Protein AF-A0A7J2NLA4-F1 (afdb_monomer_lite)

Foldseek 3Di:
DDDDPPPPPPPPPAALFDQPKDKDKDFQFDWWDAKDWQPPPPHHQKDAQAAQKKKFKDWVNDQADPVRHGRIDHHGDMDGDDPVRVVTTIMIIITGQFGFKMKMKIWGQFFLQASHPVFTKMKIKMWTKGQQAPVLQVVVLPCPNVDPDPPVVSRVVVRVVLRVQLVVLVNVCPLVVQFCPPVCSVVVSQVSSQVVQVSNRMGIDPFMWMFIDHGPLLLLLLVLLLVVLVVLLVCVVVVNLCVVCVQQVHDSVLSVQSNVDPAHRNLSSLVSLVVHDLVRLLSNLVSSVVVVSPSNSSSSCRLQDADPVGGSDDPSSSVSNSSNSNSCNRDVVVVARDRPPPDDDDDDPGVVNVVVVVVVVD

Secondary structure (DSSP, 8-state):
-------------------PPEEEEEEEE--EEEEEETT-TTS-SEEEPPTTEEEEEEETTB-B-TTS-B-EE-TT-EEE--GGGTTS-EEEEEEESS-EEEEEEEEEPPTTT--STTS-EEEEEEEEEEES-HHHHHHHTTTGGGSSS-THHHHHHHHHHHHHHHHHHHHHHGGGGT-TTSTTHHHHHHHHHHHHHHHTTEEEEEEEEEEEE--TTHHHHHHHHHHHHHHHHHHHHTT-HHHHHHHHT--HHHHHHHHH--S-TTHHHHHHHHHS-HHHHHHHHHHHHHTT-HHHHHHHHHHT-EETTEESS-HHHHHHHHHHHHHHHH-GGGGS-EEE-SS----PPPHHHHHHHHHTT-

Radius of gyration: 29.79 Å; chains: 1; bounding box: 79×54×86 Å

pLDDT: mean 79.02, std 18.36, range [27.64, 96.12]

Structure (mmCIF, N/CA/C/O backbone):
data_AF-A0A7J2NLA4-F1
#
_entry.id   AF-A0A7J2NLA4-F1
#
loop_
_atom_site.group_PDB
_atom_site.id
_atom_site.type_symbol
_atom_site.label_atom_id
_atom_site.label_alt_id
_atom_site.label_comp_id
_atom_site.label_asym_id
_atom_site.label_entity_id
_atom_site.label_seq_id
_atom_site.pdbx_PDB_ins_code
_atom_site.Cartn_x
_atom_site.Cartn_y
_atom_site.Cartn_z
_atom_site.occupancy
_atom_site.B_iso_or_equiv
_atom_site.auth_seq_id
_atom_site.auth_comp_id
_atom_site.auth_asym_id
_atom_site.auth_atom_id
_atom_site.pdbx_PDB_model_num
ATOM 1 N N . MET A 1 1 ? -46.554 -36.875 16.176 1.00 34.81 1 MET A N 1
ATOM 2 C CA . MET A 1 1 ? -45.130 -37.135 15.888 1.00 34.81 1 MET A CA 1
ATOM 3 C C . MET A 1 1 ? -44.634 -35.921 15.135 1.00 34.81 1 MET A C 1
ATOM 5 O O . MET A 1 1 ? -45.176 -35.627 14.082 1.00 34.81 1 MET A O 1
ATOM 9 N N . SER A 1 2 ? -43.808 -35.117 15.799 1.00 28.56 2 SER A N 1
ATOM 10 C CA . SER A 1 2 ? -43.454 -33.753 15.407 1.00 28.56 2 SER A CA 1
ATOM 11 C C . SER A 1 2 ? -41.948 -33.719 15.209 1.00 28.56 2 SER A C 1
ATOM 13 O O . SER A 1 2 ? -41.205 -33.786 16.190 1.00 28.56 2 SER A O 1
ATOM 15 N N . ASP A 1 3 ? -41.517 -33.679 13.952 1.00 29.39 3 ASP A N 1
ATOM 16 C CA . ASP A 1 3 ? -40.113 -33.511 13.603 1.00 29.39 3 ASP A CA 1
ATOM 17 C C . ASP A 1 3 ? -39.754 -32.034 13.740 1.00 29.39 3 ASP A C 1
ATOM 19 O O . ASP A 1 3 ? -40.074 -31.187 12.905 1.00 29.39 3 ASP A O 1
ATOM 23 N N . LYS A 1 4 ? -39.105 -31.723 14.863 1.00 31.67 4 LYS A N 1
ATOM 24 C CA . LYS A 1 4 ? -38.423 -30.451 15.067 1.00 31.67 4 LYS A CA 1
ATOM 25 C C . LYS A 1 4 ? -37.187 -30.423 14.175 1.00 31.67 4 LYS A C 1
ATOM 27 O O . LYS A 1 4 ? -36.238 -31.175 14.379 1.00 31.67 4 LYS A O 1
ATOM 32 N N . ILE A 1 5 ? -37.205 -29.501 13.220 1.00 30.94 5 ILE A N 1
ATOM 33 C CA . ILE A 1 5 ? -36.034 -29.027 12.490 1.00 30.94 5 ILE A CA 1
ATOM 34 C C . ILE A 1 5 ? -35.090 -28.393 13.516 1.00 30.94 5 ILE A C 1
ATOM 36 O O . ILE A 1 5 ? -35.275 -27.255 13.948 1.00 30.94 5 ILE A O 1
ATOM 40 N N . THR A 1 6 ? -34.089 -29.155 13.944 1.00 27.67 6 THR A N 1
ATOM 41 C CA . THR A 1 6 ? -32.959 -28.637 14.709 1.00 27.67 6 THR A CA 1
ATOM 42 C C . THR A 1 6 ? -32.029 -27.947 13.720 1.00 27.67 6 THR A C 1
ATOM 44 O O . THR A 1 6 ? -31.208 -28.591 13.067 1.00 27.67 6 THR A O 1
ATOM 47 N N . VAL A 1 7 ? -32.180 -26.630 13.583 1.00 28.05 7 VAL A N 1
ATOM 48 C CA . VAL A 1 7 ? -31.180 -25.767 12.950 1.00 28.05 7 VAL A CA 1
ATOM 49 C C . VAL A 1 7 ? -29.924 -25.849 13.817 1.00 28.05 7 VAL A C 1
ATOM 51 O O . VAL A 1 7 ? -29.823 -25.191 14.850 1.00 28.05 7 VAL A O 1
ATOM 54 N N . LYS A 1 8 ? -28.981 -26.718 13.440 1.00 27.73 8 LYS A N 1
ATOM 55 C CA . LYS A 1 8 ? -27.619 -26.654 13.964 1.00 27.73 8 LYS A CA 1
ATOM 56 C C . LYS A 1 8 ? -27.005 -25.367 13.427 1.00 27.73 8 LYS A C 1
ATOM 58 O O . LYS A 1 8 ? -26.647 -25.289 12.256 1.00 27.73 8 LYS A O 1
ATOM 63 N N . ALA A 1 9 ? -26.897 -24.374 14.301 1.00 30.95 9 ALA A N 1
ATOM 64 C CA . ALA A 1 9 ? -25.936 -23.299 14.164 1.00 30.95 9 ALA A CA 1
ATOM 65 C C . ALA A 1 9 ? -24.535 -23.931 14.158 1.00 30.95 9 ALA A C 1
ATOM 67 O O . ALA A 1 9 ? -23.927 -24.152 15.200 1.00 30.95 9 ALA A O 1
ATOM 68 N N . GLN A 1 10 ? -24.048 -24.297 12.974 1.00 27.64 10 GLN A N 1
ATOM 69 C CA . GLN A 1 10 ? -22.617 -24.315 12.722 1.00 27.64 10 GLN A CA 1
ATOM 70 C C . GLN A 1 10 ? -22.193 -22.850 12.639 1.00 27.64 10 GLN A C 1
ATOM 72 O O . GLN A 1 10 ? -22.155 -22.255 11.565 1.00 27.64 10 GLN A O 1
ATOM 77 N N . GLU A 1 11 ? -21.908 -22.254 13.796 1.00 31.42 11 GLU A N 1
ATOM 78 C CA . GLU A 1 11 ? -20.895 -21.210 13.849 1.00 31.42 11 GLU A CA 1
ATOM 79 C C . GLU A 1 11 ? -19.614 -21.856 13.325 1.00 31.42 11 GLU A C 1
ATOM 81 O O . GLU A 1 11 ? -18.976 -22.670 13.994 1.00 31.42 11 GLU A O 1
ATOM 86 N N . MET A 1 12 ? -19.314 -21.587 12.055 1.00 33.25 12 MET A N 1
ATOM 87 C CA . MET A 1 12 ? -18.049 -21.958 11.452 1.00 33.25 12 MET A CA 1
ATOM 88 C C . MET A 1 12 ? -16.964 -21.150 12.156 1.00 33.25 12 MET A C 1
ATOM 90 O O . MET A 1 12 ? -16.688 -20.003 11.807 1.00 33.25 12 MET A O 1
ATOM 94 N N . LEU A 1 13 ? -16.382 -21.760 13.185 1.00 36.47 13 LEU A N 1
ATOM 95 C CA . LEU A 1 13 ? -15.050 -21.458 13.682 1.00 36.47 13 LEU A CA 1
ATOM 96 C C . LEU A 1 13 ? -14.087 -21.611 12.499 1.00 36.47 13 LEU A C 1
ATOM 98 O O . LEU A 1 13 ? -13.585 -22.699 12.232 1.00 36.47 13 LEU A O 1
ATOM 102 N N . GLY A 1 14 ? -13.914 -20.535 11.730 1.00 38.56 14 GLY A N 1
ATOM 103 C CA . GLY A 1 14 ? -12.861 -20.453 10.729 1.00 38.56 14 GLY A CA 1
ATOM 104 C C . GLY A 1 14 ? -11.512 -20.641 11.415 1.00 38.56 14 GLY A C 1
ATOM 105 O O . GLY A 1 14 ? -11.306 -20.135 12.524 1.00 38.56 14 GLY A O 1
ATOM 106 N N . GLU A 1 15 ? -10.621 -21.391 10.767 1.00 38.19 15 GLU A N 1
ATOM 107 C CA . GLU A 1 15 ? -9.218 -21.508 11.166 1.00 38.19 15 GLU A CA 1
ATOM 108 C C . GLU A 1 15 ? -8.628 -20.111 11.430 1.00 38.19 15 GLU A C 1
ATOM 110 O O . GLU A 1 15 ? -9.043 -19.145 10.775 1.00 38.19 15 GLU A O 1
ATOM 115 N N . PRO A 1 16 ? -7.698 -19.962 12.393 1.00 46.06 16 PRO A N 1
ATOM 116 C CA . PRO A 1 16 ? -7.048 -18.682 12.640 1.00 46.06 16 PRO A CA 1
ATOM 117 C C . PRO A 1 16 ? -6.411 -18.200 11.337 1.00 46.06 16 PRO A C 1
ATOM 119 O O . PRO A 1 16 ? -5.466 -18.798 10.823 1.00 46.06 16 PRO A O 1
ATOM 122 N N . VAL A 1 17 ? -6.982 -17.137 10.769 1.00 53.09 17 VAL A N 1
ATOM 123 C CA . VAL A 1 17 ? -6.500 -16.593 9.506 1.00 53.09 17 VAL A CA 1
ATOM 124 C C . VAL A 1 17 ? -5.146 -15.962 9.785 1.00 53.09 17 VAL A C 1
ATOM 126 O O . VAL A 1 17 ? -5.042 -15.045 10.599 1.00 53.09 17 VAL A O 1
ATOM 129 N N . SER A 1 18 ? -4.099 -16.492 9.155 1.00 51.00 18 SER A N 1
ATOM 130 C CA . SER A 1 18 ? -2.768 -15.906 9.256 1.00 51.00 18 SER A CA 1
ATOM 131 C C . SER A 1 18 ? -2.824 -14.466 8.746 1.00 51.00 18 SER A C 1
ATOM 133 O O . SER A 1 18 ? -3.293 -14.204 7.641 1.00 51.00 18 SER A O 1
ATOM 135 N N . SER A 1 19 ? -2.328 -13.537 9.553 1.00 60.94 19 SER A N 1
ATOM 136 C CA . SER A 1 19 ? -2.164 -12.119 9.218 1.00 60.94 19 SER A CA 1
ATOM 137 C C . SER A 1 19 ? -1.018 -11.851 8.242 1.00 60.94 19 SER A C 1
ATOM 139 O O . SER A 1 19 ? -0.788 -10.701 7.851 1.00 60.94 19 SER A O 1
ATOM 141 N N . ASN A 1 20 ? -0.268 -12.890 7.857 1.00 71.75 20 ASN A N 1
ATOM 142 C CA . ASN A 1 20 ? 0.825 -12.738 6.916 1.00 71.75 20 ASN A CA 1
ATOM 143 C C . ASN A 1 20 ? 0.268 -12.216 5.590 1.00 71.75 20 ASN A C 1
ATOM 145 O O . ASN A 1 20 ? -0.573 -12.882 4.983 1.00 71.75 20 ASN A O 1
ATOM 149 N N . PRO A 1 21 ? 0.727 -11.042 5.129 1.00 81.06 21 PRO A N 1
ATOM 150 C CA . PRO A 1 21 ? 0.186 -10.453 3.926 1.00 81.06 21 PRO A CA 1
ATOM 151 C C . PRO A 1 21 ? 0.516 -11.332 2.718 1.00 81.06 21 PRO A C 1
ATOM 153 O O . PRO A 1 21 ? 1.674 -11.706 2.496 1.00 81.06 21 PRO A O 1
ATOM 156 N N . VAL A 1 22 ? -0.505 -11.629 1.922 1.00 87.00 22 VAL A N 1
ATOM 157 C CA . VAL A 1 22 ? -0.351 -12.198 0.586 1.00 87.00 22 VAL A CA 1
ATOM 158 C C . VAL A 1 22 ? 0.012 -11.048 -0.342 1.00 87.00 22 VAL A C 1
ATOM 160 O O . VAL A 1 22 ? -0.703 -10.053 -0.409 1.00 87.00 22 VAL A O 1
ATOM 163 N N . ILE A 1 23 ? 1.155 -11.157 -1.018 1.00 90.81 23 ILE A N 1
ATOM 164 C CA . ILE A 1 23 ? 1.679 -10.105 -1.893 1.00 90.81 23 ILE A CA 1
ATOM 165 C C . ILE A 1 23 ? 1.674 -10.622 -3.332 1.00 90.81 23 ILE A C 1
ATOM 167 O O . ILE A 1 23 ? 2.461 -11.499 -3.692 1.00 90.81 23 ILE A O 1
ATOM 171 N N . GLY A 1 24 ? 0.796 -10.061 -4.158 1.00 91.50 24 GLY A N 1
ATOM 172 C CA . GLY A 1 24 ? 0.801 -10.207 -5.606 1.00 91.50 24 GLY A CA 1
ATOM 173 C C . GLY A 1 24 ? 1.541 -9.036 -6.244 1.00 91.50 24 GLY A C 1
ATOM 174 O O . GLY A 1 24 ? 1.196 -7.885 -6.011 1.00 91.50 24 GLY A O 1
ATOM 175 N N . ILE A 1 25 ? 2.565 -9.302 -7.056 1.00 93.44 25 ILE A N 1
ATOM 176 C CA . ILE A 1 25 ? 3.265 -8.260 -7.823 1.00 93.44 25 ILE A CA 1
ATOM 177 C C . ILE A 1 25 ? 3.328 -8.675 -9.282 1.00 93.44 25 ILE A C 1
ATOM 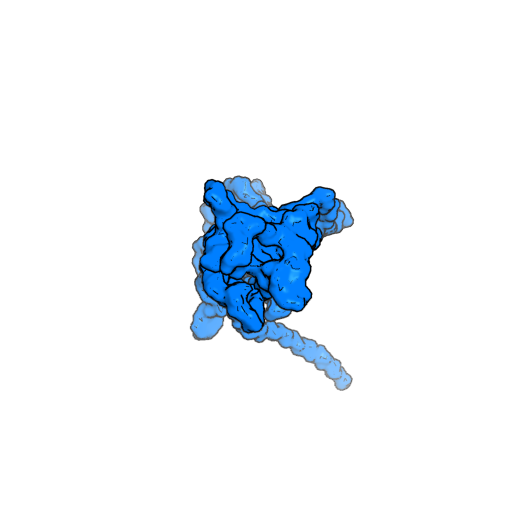179 O O . ILE A 1 25 ? 3.803 -9.770 -9.612 1.00 93.44 25 ILE A O 1
ATOM 183 N N . LYS A 1 26 ? 2.913 -7.756 -10.149 1.00 93.50 26 LYS A N 1
ATOM 184 C CA . LYS A 1 26 ? 2.978 -7.889 -11.595 1.00 93.50 26 LYS A CA 1
ATOM 185 C C . LYS A 1 26 ? 3.741 -6.705 -12.174 1.00 93.50 26 LYS A C 1
ATOM 187 O O . LYS A 1 26 ? 3.377 -5.553 -11.972 1.00 93.50 26 LYS A O 1
ATOM 192 N N . VAL A 1 27 ? 4.807 -6.997 -12.906 1.00 92.31 27 VAL A N 1
ATOM 193 C CA . VAL A 1 27 ? 5.603 -5.993 -13.612 1.00 92.31 27 VAL A CA 1
ATOM 194 C C . VAL A 1 27 ? 5.621 -6.374 -15.080 1.00 92.31 27 VAL A C 1
ATOM 196 O O . VAL A 1 27 ? 5.996 -7.492 -15.428 1.00 92.31 27 VAL A O 1
ATOM 199 N N . GLU A 1 28 ? 5.198 -5.448 -15.931 1.00 88.44 28 GLU A N 1
ATOM 200 C CA . GLU A 1 28 ? 5.245 -5.591 -17.382 1.00 88.44 28 GLU A CA 1
ATOM 201 C C . GLU A 1 28 ? 6.107 -4.457 -17.929 1.00 88.44 28 GLU A C 1
ATOM 203 O O . GLU A 1 28 ? 5.666 -3.306 -17.961 1.00 88.44 28 GLU A O 1
ATOM 208 N N . LEU A 1 29 ? 7.338 -4.769 -18.341 1.00 90.75 29 LEU A N 1
ATOM 209 C CA . LEU A 1 29 ? 8.261 -3.796 -18.918 1.00 90.75 29 LEU A CA 1
ATOM 210 C C . LEU A 1 29 ? 8.825 -4.278 -20.249 1.00 90.75 29 LEU A C 1
ATOM 212 O O . LEU A 1 29 ? 9.354 -5.381 -20.370 1.00 90.75 29 LEU A O 1
ATOM 216 N N . GLN A 1 30 ? 8.755 -3.395 -21.239 1.00 91.38 30 GLN A N 1
ATOM 217 C CA . GLN A 1 30 ? 9.395 -3.552 -22.533 1.00 91.38 30 GLN A CA 1
ATOM 218 C C . GLN A 1 30 ? 10.065 -2.227 -22.903 1.00 91.38 30 GLN A C 1
ATOM 220 O O . GLN A 1 30 ? 9.441 -1.340 -23.485 1.00 91.38 30 GLN A O 1
ATOM 225 N N . VAL A 1 31 ? 11.328 -2.081 -22.501 1.00 92.06 31 VAL A N 1
ATOM 226 C CA . VAL A 1 31 ? 12.105 -0.851 -22.678 1.00 92.06 31 VAL A CA 1
ATOM 227 C C . VAL A 1 31 ? 12.827 -0.863 -24.017 1.00 92.06 31 VAL A C 1
ATOM 229 O O . VAL A 1 31 ? 12.581 0.020 -24.828 1.00 92.06 31 VAL A O 1
ATOM 232 N N . ILE A 1 32 ? 13.662 -1.870 -24.287 1.00 91.31 32 ILE A N 1
ATOM 233 C CA . ILE A 1 32 ? 14.311 -2.028 -25.599 1.00 91.31 32 ILE A CA 1
ATOM 234 C C . ILE A 1 32 ? 13.361 -2.777 -26.531 1.00 91.31 32 ILE A C 1
ATOM 236 O O . ILE A 1 32 ? 12.942 -3.895 -26.220 1.00 91.31 32 ILE A O 1
ATOM 240 N N . LEU A 1 33 ? 13.034 -2.164 -27.669 1.00 88.31 33 LEU A N 1
ATOM 241 C CA . LEU A 1 33 ? 12.183 -2.752 -28.705 1.00 88.31 33 LEU A CA 1
ATOM 242 C C . LEU A 1 33 ? 13.013 -3.458 -29.772 1.00 88.31 33 LEU A C 1
ATOM 244 O O . LEU A 1 33 ? 12.750 -4.616 -30.098 1.00 88.31 33 LEU A O 1
ATOM 248 N N . LYS A 1 34 ? 14.019 -2.762 -30.308 1.00 86.50 34 LYS A N 1
ATOM 249 C CA . LYS A 1 34 ? 14.921 -3.290 -31.333 1.00 86.50 34 LYS A CA 1
ATOM 250 C C . LYS A 1 34 ? 16.288 -2.611 -31.282 1.00 86.50 34 LYS A C 1
ATOM 252 O O . LYS A 1 34 ? 16.429 -1.508 -30.768 1.00 86.50 34 LYS A O 1
ATOM 257 N N . SER A 1 35 ? 17.276 -3.283 -31.856 1.00 87.06 35 SER A N 1
ATOM 258 C CA . SER A 1 35 ? 18.631 -2.784 -32.088 1.00 87.06 35 SER A CA 1
ATOM 259 C C . SER A 1 35 ? 19.008 -3.173 -33.510 1.00 87.06 35 SER A C 1
ATOM 261 O O . SER A 1 35 ? 18.834 -4.334 -33.889 1.00 87.06 35 SER A O 1
ATOM 263 N N . SER A 1 36 ? 19.423 -2.204 -34.320 1.00 85.06 36 SER A N 1
ATOM 264 C CA . SER A 1 36 ? 19.585 -2.389 -35.761 1.00 85.06 36 SER A CA 1
ATOM 265 C C . SER A 1 36 ? 20.780 -1.585 -36.284 1.00 85.06 36 SER A C 1
ATOM 267 O O . SER A 1 36 ? 21.170 -0.587 -35.677 1.00 85.06 36 SER A O 1
ATOM 269 N N . VAL A 1 37 ? 21.430 -2.055 -37.353 1.00 85.19 37 VAL A N 1
ATOM 270 C CA . VAL A 1 37 ? 22.635 -1.407 -37.905 1.00 85.19 37 VAL A CA 1
ATOM 271 C C . VAL A 1 37 ? 22.221 -0.477 -39.042 1.00 85.19 37 VAL A C 1
ATOM 273 O O . VAL A 1 37 ? 21.856 -0.940 -40.126 1.00 85.19 37 VAL A O 1
ATOM 276 N N . LEU A 1 38 ? 22.334 0.831 -38.811 1.00 83.00 38 LEU A N 1
ATOM 277 C CA . LEU A 1 38 ? 22.024 1.863 -39.802 1.00 83.00 38 LEU A CA 1
ATOM 278 C C . LEU A 1 38 ? 22.937 1.735 -41.028 1.00 83.00 38 LEU A C 1
ATOM 280 O O . LEU A 1 38 ? 24.160 1.653 -40.903 1.00 83.00 38 LEU A O 1
ATOM 284 N N . GLY A 1 39 ? 22.335 1.716 -42.222 1.00 75.25 39 GLY A N 1
ATOM 285 C CA . GLY A 1 39 ? 23.063 1.522 -43.483 1.00 75.25 39 GLY A CA 1
ATOM 286 C C . GLY A 1 39 ? 23.617 0.104 -43.694 1.00 75.25 39 GLY A C 1
ATOM 287 O O . GLY A 1 39 ? 24.476 -0.115 -44.550 1.00 75.25 39 GLY A O 1
ATOM 288 N N . GLY A 1 40 ? 23.158 -0.889 -42.921 1.00 72.25 40 GLY A N 1
ATOM 289 C CA . GLY A 1 40 ? 23.454 -2.299 -43.178 1.00 72.25 40 GLY A CA 1
ATOM 290 C C . GLY A 1 40 ? 22.824 -2.806 -44.486 1.00 72.25 40 GLY A C 1
ATOM 291 O O . GLY A 1 40 ? 21.904 -2.205 -45.027 1.00 72.25 40 GLY A O 1
ATOM 292 N N . LYS A 1 41 ? 23.251 -3.981 -44.984 1.00 62.56 41 LYS A N 1
ATOM 293 C CA . LYS A 1 41 ? 22.836 -4.559 -46.294 1.00 62.56 41 LYS A CA 1
ATOM 294 C C . LYS A 1 41 ? 21.317 -4.650 -46.561 1.00 62.56 41 LYS A C 1
ATOM 296 O O . LYS A 1 41 ? 20.930 -4.935 -47.692 1.00 62.56 41 LYS A O 1
ATOM 301 N N . LYS A 1 42 ? 20.468 -4.506 -45.539 1.00 62.97 42 LYS A N 1
ATOM 302 C CA . LYS A 1 42 ? 18.999 -4.576 -45.619 1.00 62.97 42 LYS A CA 1
ATOM 303 C C . LYS A 1 42 ? 18.289 -3.409 -44.919 1.00 62.97 42 LYS A C 1
ATOM 305 O O . LYS A 1 42 ? 17.065 -3.428 -44.846 1.00 62.97 42 LYS A O 1
ATOM 310 N N . GLU A 1 43 ? 19.024 -2.440 -44.383 1.00 66.06 43 GLU A N 1
ATOM 311 C CA . GLU A 1 43 ? 18.466 -1.370 -43.556 1.00 66.06 43 GLU A CA 1
ATOM 312 C C . GLU A 1 43 ? 18.676 -0.006 -44.202 1.00 66.06 43 GLU A C 1
ATOM 314 O O . GLU A 1 43 ? 19.659 0.224 -44.901 1.00 66.06 43 GLU A O 1
ATOM 319 N N . SER A 1 44 ? 17.714 0.890 -43.986 1.00 69.62 44 SER A N 1
ATOM 320 C CA . SER A 1 44 ? 17.785 2.265 -44.474 1.00 69.62 44 SER A CA 1
ATOM 321 C C . SER A 1 44 ? 18.949 3.006 -43.809 1.00 69.62 44 SER A C 1
ATOM 323 O O . SER A 1 44 ? 19.254 2.777 -42.640 1.00 69.62 44 SER A O 1
ATOM 325 N N . GLU A 1 45 ? 19.575 3.930 -44.535 1.00 72.81 45 GLU A N 1
ATOM 326 C CA . GLU A 1 45 ? 20.560 4.873 -43.979 1.00 72.81 45 GLU A CA 1
ATOM 327 C C . GLU A 1 45 ? 19.896 5.971 -43.130 1.00 72.81 45 GLU A C 1
ATOM 329 O O . GLU A 1 45 ? 20.579 6.714 -42.424 1.00 72.81 45 GLU A O 1
ATOM 334 N N . ARG A 1 46 ? 18.557 6.063 -43.195 1.00 79.69 46 ARG A N 1
ATOM 335 C CA . ARG A 1 46 ? 17.731 7.032 -42.466 1.00 79.69 46 ARG A CA 1
ATOM 336 C C . ARG A 1 46 ? 16.503 6.385 -41.845 1.00 79.69 46 ARG A C 1
ATOM 338 O O . ARG A 1 46 ? 15.830 5.580 -42.496 1.00 79.69 46 ARG A O 1
ATOM 345 N N . ILE A 1 47 ? 16.180 6.761 -40.615 1.00 85.19 47 ILE A N 1
ATOM 346 C CA . ILE A 1 47 ? 15.015 6.267 -39.878 1.00 85.19 47 ILE A CA 1
ATOM 347 C C . ILE A 1 47 ? 14.295 7.455 -39.241 1.00 85.19 47 ILE A C 1
ATOM 349 O O . ILE A 1 47 ? 14.898 8.212 -38.494 1.00 85.19 47 ILE A O 1
ATOM 353 N N . ASN A 1 48 ? 12.992 7.588 -39.484 1.00 87.38 48 ASN A N 1
ATOM 354 C CA . ASN A 1 48 ? 12.155 8.514 -38.721 1.00 87.38 48 ASN A CA 1
ATOM 355 C C . ASN A 1 48 ? 11.772 7.877 -37.385 1.00 87.38 48 ASN A C 1
ATOM 357 O O . ASN A 1 48 ? 11.284 6.741 -37.368 1.00 87.38 48 ASN A O 1
ATOM 361 N N . VAL A 1 49 ? 11.958 8.601 -36.282 1.00 87.12 49 VAL A N 1
ATOM 362 C CA . VAL A 1 49 ? 11.591 8.117 -34.948 1.00 87.12 49 VAL A CA 1
ATOM 363 C C . VAL A 1 49 ? 10.062 8.099 -34.814 1.00 87.12 49 VAL A C 1
ATOM 365 O O . VAL A 1 49 ? 9.425 9.155 -34.918 1.00 87.12 49 VAL A O 1
ATOM 368 N N . PRO A 1 50 ? 9.436 6.930 -34.584 1.00 88.19 50 PRO A N 1
ATOM 369 C CA . PRO A 1 50 ? 7.989 6.841 -34.453 1.00 88.19 50 PRO A CA 1
ATOM 370 C C . PRO A 1 50 ? 7.497 7.438 -33.119 1.00 88.19 50 PRO A C 1
ATOM 372 O O . PRO A 1 50 ? 8.237 7.454 -32.131 1.00 88.19 50 PRO A O 1
ATOM 375 N N . PRO A 1 51 ? 6.230 7.892 -33.047 1.00 88.50 51 PRO A N 1
ATOM 376 C CA . PRO A 1 51 ? 5.612 8.316 -31.792 1.00 88.50 51 PRO A CA 1
ATOM 377 C C . PRO A 1 51 ? 5.687 7.248 -30.695 1.00 88.50 51 PRO A C 1
ATOM 379 O O . PRO A 1 51 ? 5.380 6.082 -30.937 1.00 88.50 51 PRO A O 1
ATOM 382 N N . GLY A 1 52 ? 6.048 7.665 -29.477 1.00 85.88 52 GLY A N 1
ATOM 383 C CA . GLY A 1 52 ? 6.192 6.778 -28.318 1.00 85.88 52 GLY A CA 1
ATOM 384 C C . GLY A 1 52 ? 7.520 6.015 -28.251 1.00 85.88 52 GLY A C 1
ATOM 385 O O . GLY A 1 52 ? 7.687 5.192 -27.344 1.00 85.88 52 GLY A O 1
ATOM 386 N N . SER A 1 53 ? 8.454 6.297 -29.165 1.00 91.06 53 SER A N 1
ATOM 387 C CA . SER A 1 53 ? 9.809 5.746 -29.165 1.00 91.06 53 SER A CA 1
ATOM 388 C C . SER A 1 53 ? 10.869 6.836 -28.985 1.00 91.06 53 SER A C 1
ATOM 390 O O . SER A 1 53 ? 10.678 7.998 -29.343 1.00 91.06 53 SER A O 1
ATOM 392 N N . VAL A 1 54 ? 12.010 6.423 -28.445 1.00 92.38 54 VAL A N 1
ATOM 393 C CA . VAL A 1 54 ? 13.250 7.190 -28.328 1.00 92.38 54 VAL A CA 1
ATOM 394 C C . VAL A 1 54 ? 14.345 6.374 -28.997 1.00 92.38 54 VAL A C 1
ATOM 396 O O . VAL A 1 54 ? 14.470 5.179 -28.735 1.00 92.38 54 VAL A O 1
ATOM 399 N N . PHE A 1 55 ? 15.127 6.994 -29.870 1.00 91.62 55 PHE A N 1
ATOM 400 C CA . PHE A 1 55 ? 16.244 6.339 -30.541 1.00 91.62 55 PHE A CA 1
ATOM 401 C C . PHE A 1 55 ? 17.556 6.794 -29.923 1.00 91.62 55 PHE A C 1
ATOM 403 O O . PHE A 1 55 ? 17.743 7.975 -29.647 1.00 91.62 55 PHE A O 1
ATOM 410 N N . VAL A 1 56 ? 18.473 5.854 -29.726 1.00 90.88 56 VAL A N 1
ATOM 411 C CA . VAL A 1 56 ? 19.853 6.157 -29.347 1.00 90.88 56 VAL A CA 1
ATOM 412 C C . VAL A 1 56 ? 20.780 5.627 -30.420 1.00 90.88 56 VAL A C 1
ATOM 414 O O . VAL A 1 56 ? 20.688 4.449 -30.778 1.00 90.88 56 VAL A O 1
ATOM 417 N N . LEU A 1 57 ? 21.685 6.476 -30.899 1.00 88.56 57 LEU A N 1
ATOM 418 C CA . LEU A 1 57 ? 22.770 6.034 -31.761 1.00 88.56 57 LEU A CA 1
ATOM 419 C C . LEU A 1 57 ? 23.991 5.628 -30.947 1.00 88.56 57 LEU A C 1
ATOM 421 O O . LEU A 1 57 ? 24.357 6.249 -29.947 1.00 88.56 57 LEU A O 1
ATOM 425 N N . SER A 1 58 ? 24.621 4.541 -31.380 1.00 85.12 58 SER A N 1
ATOM 426 C CA . SER A 1 58 ? 25.889 4.080 -30.841 1.00 85.12 58 SER A CA 1
ATOM 427 C C . SER A 1 58 ? 26.859 3.769 -31.972 1.00 85.12 58 SER A C 1
ATOM 429 O O . SER A 1 58 ? 26.571 2.920 -32.812 1.00 85.12 58 SER A O 1
ATOM 431 N N . TYR A 1 59 ? 28.008 4.441 -31.968 1.00 82.50 59 TYR A N 1
ATOM 432 C CA . TYR A 1 59 ? 29.134 4.178 -32.862 1.00 82.50 59 TYR A CA 1
ATOM 433 C C . TYR A 1 59 ? 30.203 3.438 -32.080 1.00 82.50 59 TYR A C 1
ATOM 435 O O . TYR A 1 59 ? 30.768 4.017 -31.154 1.00 82.50 59 TYR A O 1
ATOM 443 N N . ASP A 1 60 ? 30.458 2.172 -32.413 1.00 74.50 60 ASP A N 1
ATOM 444 C CA . ASP A 1 60 ? 31.462 1.342 -31.731 1.00 74.50 60 ASP A CA 1
ATOM 445 C C . ASP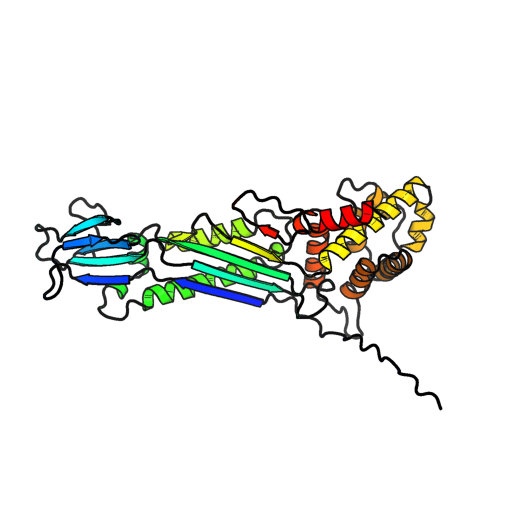 A 1 60 ? 31.420 1.521 -30.196 1.00 74.50 60 ASP A C 1
ATOM 447 O O . ASP A 1 60 ? 32.422 1.832 -29.553 1.00 74.50 60 ASP A O 1
ATOM 451 N N . PHE A 1 61 ? 30.229 1.363 -29.604 1.00 68.06 61 PHE A N 1
ATOM 452 C CA . PHE A 1 61 ? 29.962 1.467 -28.158 1.00 68.06 61 PHE A CA 1
ATOM 453 C C . PHE A 1 61 ? 29.920 2.891 -27.567 1.00 68.06 61 PHE A C 1
ATOM 455 O O . PHE A 1 61 ? 29.576 3.044 -26.393 1.00 68.06 61 PHE A O 1
ATOM 462 N N . ALA A 1 62 ? 30.189 3.940 -28.348 1.00 74.94 62 ALA A N 1
ATOM 463 C CA . ALA A 1 62 ? 30.043 5.331 -27.923 1.00 74.94 62 ALA A CA 1
ATOM 464 C C . ALA A 1 62 ? 28.674 5.898 -28.329 1.00 74.94 62 ALA A C 1
ATOM 466 O O . ALA A 1 62 ? 28.297 5.837 -29.494 1.00 74.94 62 ALA A O 1
ATOM 467 N N . SER A 1 63 ? 27.939 6.474 -27.375 1.00 74.62 63 SER A N 1
ATOM 468 C CA . SER A 1 63 ? 26.630 7.123 -27.608 1.00 74.62 63 SER A CA 1
ATOM 469 C C . SER A 1 63 ? 26.716 8.650 -27.546 1.00 74.62 63 SER A C 1
ATOM 471 O O . SER A 1 63 ? 25.788 9.317 -27.087 1.00 74.62 63 SER A O 1
ATOM 473 N N . GLN A 1 64 ? 27.876 9.191 -27.922 1.00 75.44 64 GLN A N 1
ATOM 474 C CA . GLN A 1 64 ? 28.149 10.622 -27.972 1.00 75.44 64 GLN A CA 1
ATOM 475 C C . GLN A 1 64 ? 28.620 11.019 -29.372 1.00 75.44 64 GLN A C 1
ATOM 477 O O . GLN A 1 64 ? 29.407 10.293 -29.993 1.00 75.44 64 GLN A O 1
ATOM 482 N N . ASP A 1 65 ? 28.178 12.182 -29.836 1.00 68.38 65 ASP A N 1
ATOM 483 C CA . ASP A 1 65 ? 28.594 12.799 -31.093 1.00 68.38 65 ASP A CA 1
ATOM 484 C C . ASP A 1 65 ? 30.043 13.317 -31.015 1.00 68.38 65 ASP A C 1
ATOM 486 O O . ASP A 1 65 ? 30.769 13.095 -30.037 1.00 68.38 65 ASP A O 1
ATOM 490 N N . ALA A 1 66 ? 30.531 13.962 -32.079 1.00 65.50 66 ALA A N 1
ATOM 491 C CA . ALA A 1 66 ? 31.911 14.457 -32.123 1.00 65.50 66 ALA A CA 1
ATOM 492 C C . ALA A 1 66 ? 32.167 15.632 -31.157 1.00 65.50 66 ALA A C 1
ATOM 494 O O . ALA A 1 66 ? 33.320 15.905 -30.819 1.00 65.50 66 ALA A O 1
ATOM 495 N N . GLY A 1 67 ? 31.106 16.307 -30.706 1.00 63.09 67 GLY A N 1
ATOM 496 C CA . GLY A 1 67 ? 31.131 17.368 -29.701 1.00 63.09 67 GLY A CA 1
ATOM 497 C C . GLY A 1 67 ? 30.973 16.868 -28.261 1.00 63.09 67 GLY A C 1
ATOM 498 O O . GLY A 1 67 ? 31.082 17.669 -27.333 1.00 63.09 67 GLY A O 1
ATOM 499 N N . GLY A 1 68 ? 30.747 15.566 -28.060 1.00 64.00 68 GLY A N 1
ATOM 500 C CA . GLY A 1 68 ? 30.508 14.957 -26.751 1.00 64.00 68 GLY A CA 1
ATOM 501 C C . GLY A 1 68 ? 29.047 15.003 -26.291 1.00 64.00 68 GLY A C 1
ATOM 502 O O . GLY A 1 68 ? 28.765 14.647 -25.142 1.00 64.00 68 GLY A O 1
ATOM 503 N N . PHE A 1 69 ? 28.115 15.424 -27.151 1.00 71.31 69 PHE A N 1
ATOM 504 C CA . PHE A 1 69 ? 26.686 15.436 -26.852 1.00 71.31 69 PHE A CA 1
ATOM 505 C C . PHE A 1 69 ? 26.066 14.054 -27.046 1.00 71.31 69 PHE A C 1
ATOM 507 O O . PHE A 1 69 ? 26.479 13.308 -27.928 1.00 71.31 69 PHE A O 1
ATOM 514 N N . PRO A 1 70 ? 25.078 13.681 -26.222 1.00 77.19 70 PRO A N 1
ATOM 515 C CA . PRO A 1 70 ? 24.403 12.399 -26.343 1.00 77.19 70 PRO A CA 1
ATOM 516 C C . PRO A 1 70 ? 23.598 12.308 -27.648 1.00 77.19 70 PRO A C 1
ATOM 518 O O . PRO A 1 70 ? 22.767 13.172 -27.915 1.00 77.19 70 PRO A O 1
ATOM 521 N N . GLU A 1 71 ? 23.787 11.240 -28.424 1.00 85.25 71 GLU A N 1
ATOM 522 C CA . GLU A 1 71 ? 23.019 11.014 -29.657 1.00 85.25 71 GLU A CA 1
ATOM 523 C C . GLU A 1 71 ? 21.679 10.331 -29.355 1.00 85.25 71 GLU A C 1
ATOM 525 O O . GLU A 1 71 ? 21.504 9.120 -29.521 1.00 85.25 71 GLU A O 1
ATOM 530 N N . VAL A 1 72 ? 20.743 11.132 -28.846 1.00 87.75 72 VAL A N 1
ATOM 531 C CA . VAL A 1 72 ? 19.390 10.723 -28.460 1.00 87.75 72 VAL A CA 1
ATOM 532 C C . VAL A 1 72 ? 18.380 11.494 -29.298 1.00 87.75 72 VAL A C 1
ATOM 534 O O . VAL A 1 72 ? 18.411 12.720 -29.323 1.00 87.75 72 VAL A O 1
ATOM 537 N N . TYR A 1 73 ? 17.459 10.766 -29.921 1.00 89.31 73 TYR A N 1
ATOM 538 C CA . TYR A 1 73 ? 16.449 11.297 -30.828 1.00 89.31 73 TYR A CA 1
ATOM 539 C C . TYR A 1 73 ? 15.047 10.942 -30.329 1.00 89.31 73 TYR A C 1
ATOM 541 O O . TYR A 1 73 ? 14.783 9.819 -29.886 1.00 89.31 73 TYR A O 1
ATOM 549 N N . LEU A 1 74 ? 14.139 11.903 -30.405 1.00 88.25 74 LEU A N 1
ATOM 550 C CA . LEU A 1 74 ? 12.755 11.837 -29.962 1.00 88.25 74 LEU A CA 1
ATOM 551 C C . LEU A 1 74 ? 11.800 11.653 -31.144 1.00 88.25 74 LEU A C 1
ATOM 553 O O . LEU A 1 74 ? 12.152 11.829 -32.308 1.00 88.25 74 LEU A O 1
ATOM 557 N N . ALA A 1 75 ? 10.555 11.301 -30.827 1.00 85.69 75 ALA A N 1
ATOM 558 C CA . ALA A 1 75 ? 9.491 11.130 -31.808 1.00 85.69 75 ALA A CA 1
ATOM 559 C C . ALA A 1 75 ? 9.377 12.316 -32.783 1.00 85.69 75 ALA A C 1
ATOM 561 O O . ALA A 1 75 ? 9.241 13.467 -32.371 1.00 85.69 75 ALA A O 1
ATOM 562 N N . GLY A 1 76 ? 9.355 12.005 -34.080 1.00 83.50 76 GLY A N 1
ATOM 563 C CA . GLY A 1 76 ? 9.274 12.990 -35.159 1.00 83.50 76 GLY A CA 1
ATOM 564 C C . GLY A 1 76 ? 10.624 13.481 -35.687 1.00 83.50 76 GLY A C 1
ATOM 565 O O . GLY A 1 76 ? 10.639 14.139 -36.725 1.00 83.50 76 GLY A O 1
ATOM 566 N N . GLU A 1 77 ? 11.738 13.145 -35.034 1.00 85.75 77 GLU A N 1
ATOM 567 C CA . GLU A 1 77 ? 13.080 13.433 -35.547 1.00 85.75 77 GLU A CA 1
ATOM 568 C C . GLU A 1 77 ? 13.522 12.387 -36.588 1.00 85.75 77 GLU A C 1
ATOM 570 O O . GLU A 1 77 ? 13.086 11.231 -36.565 1.00 85.75 77 GLU A O 1
ATOM 575 N N . GLU A 1 78 ? 14.383 12.798 -37.523 1.00 85.81 78 GLU A N 1
ATOM 576 C CA . GLU A 1 78 ? 15.043 11.899 -38.476 1.00 85.81 78 GLU A CA 1
ATOM 577 C C . GLU A 1 78 ? 16.430 11.536 -37.940 1.00 85.81 78 GLU A C 1
ATOM 579 O O . GLU A 1 78 ? 17.215 12.401 -37.552 1.00 85.81 78 GLU A O 1
ATOM 584 N N . VAL A 1 79 ? 16.726 10.242 -37.935 1.00 84.44 79 VAL A N 1
ATOM 585 C CA . VAL A 1 79 ? 17.995 9.669 -37.501 1.00 84.44 79 VAL A CA 1
ATOM 586 C C . VAL A 1 79 ? 18.763 9.218 -38.733 1.00 84.44 79 VAL A C 1
ATOM 588 O O . VAL A 1 79 ? 18.245 8.439 -39.536 1.00 84.44 79 VAL A O 1
ATOM 591 N N . SER A 1 80 ? 20.006 9.667 -38.875 1.00 82.69 80 SER A N 1
ATOM 592 C CA . SER A 1 80 ? 20.893 9.288 -39.976 1.00 82.69 80 SER A CA 1
ATOM 593 C C . SER A 1 80 ? 22.314 9.076 -39.476 1.00 82.69 80 SER A C 1
ATOM 595 O O . SER A 1 80 ? 22.751 9.759 -38.553 1.00 82.69 80 SER A O 1
ATOM 597 N N . LYS A 1 81 ? 23.049 8.168 -40.120 1.00 78.31 81 LYS A N 1
ATOM 598 C CA . LYS A 1 81 ? 24.471 7.952 -39.830 1.00 78.31 81 LYS A CA 1
ATOM 599 C C . LYS A 1 81 ? 25.292 9.208 -40.166 1.00 78.31 81 LYS A C 1
ATOM 601 O O . LYS A 1 81 ? 25.118 9.782 -41.238 1.00 78.31 81 LYS A O 1
ATOM 606 N N . GLU A 1 82 ? 26.198 9.612 -39.275 1.00 75.19 82 GLU A N 1
ATOM 607 C CA . GLU A 1 82 ? 27.143 10.705 -39.530 1.00 75.19 82 GLU A CA 1
ATOM 608 C C . GLU A 1 82 ? 28.178 10.307 -40.595 1.00 75.19 82 GLU A C 1
ATOM 610 O O . GLU A 1 82 ? 28.962 9.377 -40.388 1.00 75.19 82 GLU A O 1
ATOM 615 N N . GLU A 1 83 ? 28.260 11.083 -41.681 1.00 71.19 83 GLU A N 1
ATOM 616 C CA . GLU A 1 83 ? 29.217 10.875 -42.786 1.00 71.19 83 GLU A CA 1
ATOM 617 C C . GLU A 1 83 ? 30.682 10.872 -42.301 1.00 71.19 83 GLU A C 1
ATOM 619 O O . GLU A 1 83 ? 31.531 10.104 -42.755 1.00 71.19 83 GLU A O 1
ATOM 624 N N . LEU A 1 84 ? 31.001 11.698 -41.298 1.00 69.06 84 LEU A N 1
ATOM 625 C CA . LEU A 1 84 ? 32.352 11.794 -40.729 1.00 69.06 84 LEU A CA 1
ATOM 626 C C . LEU A 1 84 ? 32.783 10.527 -39.967 1.00 69.06 84 LEU A C 1
ATOM 628 O O . LEU A 1 84 ? 33.972 10.347 -39.693 1.00 69.06 84 LEU A O 1
ATOM 632 N N . ARG A 1 85 ? 31.836 9.638 -39.645 1.00 68.38 85 ARG A N 1
ATOM 633 C CA . ARG A 1 85 ? 32.043 8.390 -38.898 1.00 68.38 85 ARG A CA 1
ATOM 634 C C . ARG A 1 85 ? 31.723 7.155 -39.736 1.00 68.38 85 ARG A C 1
ATOM 636 O O . ARG A 1 85 ? 31.504 6.076 -39.190 1.00 68.38 85 ARG A O 1
ATOM 643 N N . ASP A 1 86 ? 31.767 7.266 -41.063 1.00 69.12 86 ASP A N 1
ATOM 644 C CA . ASP A 1 86 ? 31.361 6.202 -41.989 1.00 69.12 86 ASP A CA 1
ATOM 645 C C . ASP A 1 86 ? 32.054 4.847 -41.784 1.00 69.12 86 ASP A C 1
ATOM 647 O O . ASP A 1 86 ? 31.492 3.805 -42.130 1.00 69.12 86 ASP A O 1
ATOM 651 N N . LYS A 1 87 ? 33.246 4.836 -41.182 1.00 73.38 87 LYS A N 1
ATOM 652 C CA . LYS A 1 87 ? 34.006 3.611 -40.894 1.00 73.38 87 LYS A CA 1
ATOM 653 C C . LYS A 1 87 ? 33.547 2.860 -39.638 1.00 73.38 87 LYS A C 1
ATOM 655 O O . LYS A 1 87 ? 33.877 1.683 -39.527 1.00 73.38 87 LYS A O 1
ATOM 660 N N . ALA A 1 88 ? 32.829 3.513 -38.725 1.00 77.19 88 ALA A N 1
ATOM 661 C CA . ALA A 1 88 ? 32.321 2.909 -37.494 1.00 77.19 88 ALA A CA 1
ATOM 662 C C . ALA A 1 88 ? 30.962 2.230 -37.732 1.00 77.19 88 ALA A C 1
ATOM 664 O O . ALA A 1 88 ? 30.156 2.692 -38.554 1.00 77.19 88 ALA A O 1
ATOM 665 N N . GLU A 1 89 ? 30.691 1.136 -37.014 1.00 81.38 89 GLU A N 1
ATOM 666 C CA . GLU A 1 89 ? 29.362 0.521 -37.028 1.00 81.38 89 GLU A CA 1
ATOM 667 C C . GLU A 1 89 ? 28.409 1.412 -36.225 1.00 81.38 89 GLU A C 1
ATOM 669 O O . GLU A 1 89 ? 28.594 1.603 -35.025 1.00 81.38 89 GLU A O 1
ATOM 674 N N . CYS A 1 90 ? 27.391 1.963 -36.893 1.00 85.75 90 CYS A N 1
ATOM 675 C CA . CYS A 1 90 ? 26.359 2.771 -36.254 1.00 85.75 90 CYS A CA 1
ATOM 676 C C . CYS A 1 90 ? 25.137 1.899 -35.956 1.00 85.75 90 CYS A C 1
ATOM 678 O O . CYS A 1 90 ? 24.469 1.410 -36.873 1.00 85.75 90 CYS A O 1
ATOM 680 N N . ARG A 1 91 ? 24.840 1.706 -34.672 1.00 86.81 91 ARG A N 1
ATOM 681 C CA . ARG A 1 91 ? 23.635 1.019 -34.209 1.00 86.81 91 ARG A CA 1
ATOM 682 C C . ARG A 1 91 ? 22.587 2.015 -33.758 1.00 86.81 91 ARG A C 1
ATOM 684 O O . ARG A 1 91 ? 22.865 2.852 -32.906 1.00 86.81 91 ARG A O 1
ATOM 691 N N . ALA A 1 92 ? 21.378 1.859 -34.282 1.00 89.12 92 ALA A N 1
ATOM 692 C CA . ALA A 1 92 ? 20.181 2.504 -33.778 1.00 89.12 92 ALA A CA 1
ATOM 693 C C . ALA A 1 92 ? 19.480 1.573 -32.789 1.00 89.12 92 ALA A C 1
ATOM 695 O O . ALA A 1 92 ? 19.051 0.472 -33.147 1.00 89.12 92 ALA A O 1
ATOM 696 N N . VAL A 1 93 ? 19.347 2.022 -31.546 1.00 89.75 93 VAL A N 1
ATOM 697 C CA . VAL A 1 93 ? 18.589 1.313 -30.517 1.00 89.75 93 VAL A CA 1
ATOM 698 C C . VAL A 1 93 ? 17.262 2.021 -30.316 1.00 89.75 93 VAL A C 1
ATOM 700 O O . VAL A 1 93 ? 17.229 3.182 -29.919 1.00 89.75 93 VAL A O 1
ATOM 703 N N . GLU A 1 94 ? 16.169 1.316 -30.588 1.00 91.44 94 GLU A N 1
ATOM 704 C CA . GLU A 1 94 ? 14.820 1.809 -30.340 1.00 91.44 94 GLU A CA 1
ATOM 705 C C . GLU A 1 94 ? 14.390 1.446 -28.918 1.00 91.44 94 GLU A C 1
ATOM 707 O O . GLU A 1 94 ? 14.271 0.267 -28.559 1.00 91.44 94 GLU A O 1
ATOM 712 N N . LEU A 1 95 ? 14.113 2.479 -28.132 1.00 92.94 95 LEU A N 1
ATOM 713 C CA . LEU A 1 95 ? 13.588 2.407 -26.780 1.00 92.94 95 LEU A CA 1
ATOM 714 C C . LEU A 1 95 ? 12.143 2.899 -26.753 1.00 92.94 95 LEU A C 1
ATOM 716 O O . LEU A 1 95 ? 11.778 3.821 -27.477 1.00 92.94 95 LEU A O 1
ATOM 720 N N . LYS A 1 96 ? 11.316 2.325 -25.885 1.00 93.38 96 LYS A N 1
ATOM 721 C CA . LYS A 1 96 ? 9.939 2.772 -25.674 1.00 93.38 96 LYS A CA 1
ATOM 722 C C . LYS A 1 96 ? 9.897 3.879 -24.624 1.00 93.38 96 LYS A C 1
ATOM 724 O O . LYS A 1 96 ? 10.403 3.699 -23.520 1.00 93.38 96 LYS A O 1
ATOM 729 N N . GLU A 1 97 ? 9.247 4.999 -24.933 1.00 90.12 97 GLU A N 1
ATOM 730 C CA . GLU A 1 97 ? 9.091 6.128 -24.004 1.00 90.12 97 GLU A CA 1
ATOM 731 C C . GLU A 1 97 ? 8.251 5.741 -22.775 1.00 90.12 97 GLU A C 1
ATOM 733 O O . GLU A 1 97 ? 8.582 6.089 -21.641 1.00 90.12 97 GLU A O 1
ATOM 738 N N . PHE A 1 98 ? 7.194 4.957 -23.002 1.00 91.50 98 PHE A N 1
ATOM 739 C CA . PHE A 1 98 ? 6.319 4.387 -21.976 1.00 91.50 98 PHE A CA 1
ATOM 740 C C . PHE A 1 98 ? 6.477 2.861 -21.963 1.00 91.50 98 PHE A C 1
ATOM 742 O O . PHE A 1 98 ? 5.666 2.143 -22.564 1.00 91.50 98 PHE A O 1
ATOM 749 N N . PRO A 1 99 ? 7.554 2.343 -21.345 1.00 92.44 99 PRO A N 1
ATOM 750 C CA . PRO A 1 99 ? 7.927 0.936 -21.428 1.00 92.44 99 PRO A CA 1
ATOM 751 C C . PRO A 1 99 ? 6.926 -0.013 -20.773 1.00 92.44 99 PRO A C 1
ATOM 753 O O . PRO A 1 99 ? 6.882 -1.185 -21.145 1.00 92.44 99 PRO A O 1
ATOM 756 N N . GLY A 1 100 ? 6.103 0.469 -19.838 1.00 92.62 100 GLY A N 1
ATOM 757 C CA . GLY A 1 100 ? 5.039 -0.335 -19.255 1.00 92.62 100 GLY A CA 1
ATOM 758 C C . GLY A 1 100 ? 4.566 0.156 -17.894 1.00 92.62 100 GLY A C 1
ATOM 759 O O . GLY A 1 100 ? 4.481 1.362 -17.648 1.00 92.62 100 GLY A O 1
ATOM 760 N N . LYS A 1 101 ? 4.199 -0.787 -17.027 1.00 92.12 101 LYS A N 1
ATOM 761 C CA . LYS A 1 101 ? 3.575 -0.512 -15.730 1.00 92.12 101 LYS A CA 1
ATOM 762 C C . LYS A 1 101 ? 3.940 -1.564 -14.690 1.00 92.12 101 LYS A C 1
ATOM 764 O O . LYS A 1 101 ? 4.281 -2.700 -15.024 1.00 92.12 101 LYS A O 1
ATOM 769 N N . GLY A 1 102 ? 3.827 -1.170 -13.430 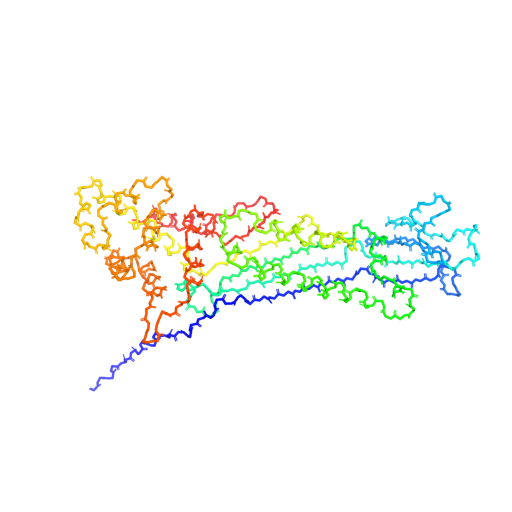1.00 91.19 102 GLY A N 1
ATOM 770 C CA . GLY A 1 102 ? 3.845 -2.079 -12.297 1.00 91.19 102 GLY A CA 1
ATOM 771 C C . GLY A 1 102 ? 2.506 -2.057 -11.574 1.00 91.19 102 GLY A C 1
ATOM 772 O O . GLY A 1 102 ? 1.848 -1.021 -11.471 1.00 91.19 102 GLY A O 1
ATOM 773 N N . GLU A 1 103 ? 2.111 -3.221 -11.084 1.00 91.50 103 GLU A N 1
ATOM 774 C CA . GLU A 1 103 ? 0.912 -3.439 -10.293 1.00 91.50 103 GLU A CA 1
ATOM 775 C C . GLU A 1 103 ? 1.289 -4.258 -9.061 1.00 91.50 103 GLU A C 1
ATOM 777 O O . GLU A 1 103 ? 2.101 -5.188 -9.138 1.00 91.50 103 GLU A O 1
ATOM 782 N N . PHE A 1 104 ? 0.699 -3.920 -7.922 1.00 90.88 104 PHE A N 1
ATOM 783 C CA . PHE A 1 104 ? 0.767 -4.775 -6.750 1.00 90.88 104 PHE A CA 1
ATOM 784 C C . PHE A 1 104 ? -0.574 -4.860 -6.045 1.00 90.88 104 PHE A C 1
ATOM 786 O O . PHE A 1 104 ? -1.365 -3.919 -6.041 1.00 90.88 104 PHE A O 1
ATOM 793 N N . GLU A 1 105 ? -0.778 -6.005 -5.422 1.00 91.00 105 GLU A N 1
ATOM 794 C CA . GLU A 1 105 ? -1.895 -6.317 -4.563 1.00 91.00 105 GLU A CA 1
ATOM 795 C C . GLU A 1 105 ? -1.340 -6.870 -3.256 1.00 91.00 105 GLU A C 1
ATOM 797 O O . GLU A 1 105 ? -0.499 -7.770 -3.255 1.00 91.00 105 GLU A O 1
ATOM 802 N N . VAL A 1 106 ? -1.760 -6.291 -2.139 1.00 89.81 106 VAL A N 1
ATOM 803 C CA . VAL A 1 106 ? -1.461 -6.818 -0.810 1.00 89.81 106 VAL A CA 1
ATOM 804 C C . VAL A 1 106 ? -2.780 -7.139 -0.147 1.00 89.81 106 VAL A C 1
ATOM 806 O O . VAL A 1 106 ? -3.606 -6.245 0.005 1.00 89.81 106 VAL A O 1
ATOM 809 N N . GLU A 1 107 ? -2.957 -8.381 0.279 1.00 89.31 107 GLU A N 1
ATOM 810 C CA . GLU A 1 107 ? -4.126 -8.820 1.034 1.00 89.31 107 GLU A CA 1
ATOM 811 C C . GLU A 1 107 ? -3.703 -9.299 2.416 1.00 89.31 107 GLU A C 1
ATOM 813 O O . GLU A 1 107 ? -2.700 -9.995 2.568 1.00 89.31 107 GLU A O 1
ATOM 818 N N . THR A 1 108 ? -4.461 -8.943 3.445 1.00 87.88 108 THR A N 1
ATOM 819 C CA . THR A 1 108 ? -4.284 -9.503 4.786 1.00 87.88 108 THR A CA 1
ATOM 820 C C . THR A 1 108 ? -5.628 -9.638 5.478 1.00 87.88 108 THR A C 1
ATOM 822 O O . THR A 1 108 ? -6.501 -8.778 5.356 1.00 87.88 108 THR A O 1
ATOM 825 N N . ALA A 1 109 ? -5.806 -10.712 6.237 1.00 87.31 109 ALA A N 1
ATOM 826 C CA . ALA A 1 109 ? -6.938 -10.801 7.139 1.00 87.31 109 ALA A CA 1
ATOM 827 C C . ALA A 1 109 ? -6.647 -10.007 8.410 1.00 87.31 109 ALA A C 1
ATOM 829 O O . ALA A 1 109 ? -5.598 -10.155 9.036 1.00 87.31 109 ALA A O 1
ATOM 830 N N . LEU A 1 110 ? -7.606 -9.179 8.815 1.00 88.94 110 LEU A N 1
ATOM 831 C CA . LEU A 1 110 ? -7.495 -8.407 10.043 1.00 88.94 110 LEU A CA 1
ATOM 832 C C . LEU A 1 110 ? -8.130 -9.192 11.189 1.00 88.94 110 LEU A C 1
ATOM 834 O O . LEU A 1 110 ? -9.328 -9.500 11.151 1.00 88.94 110 LEU A O 1
ATOM 838 N N . ALA A 1 111 ? -7.330 -9.511 12.206 1.00 89.88 111 ALA A N 1
ATOM 839 C CA . ALA A 1 111 ? -7.764 -10.302 13.349 1.00 89.88 111 ALA A CA 1
ATOM 840 C C . ALA A 1 111 ? -9.019 -9.700 13.992 1.00 89.88 111 ALA A C 1
ATOM 842 O O . ALA A 1 111 ? -9.124 -8.499 14.228 1.00 89.88 111 ALA A O 1
ATOM 843 N N . ALA A 1 112 ? -10.013 -10.552 14.233 1.00 90.25 112 ALA A N 1
ATOM 844 C CA . ALA A 1 112 ? -11.319 -10.177 14.767 1.00 90.25 112 ALA A CA 1
ATOM 845 C C . ALA A 1 112 ? -12.141 -9.134 13.974 1.00 90.25 112 ALA A C 1
ATOM 847 O O . ALA A 1 112 ? -13.295 -8.914 14.347 1.00 90.25 112 ALA A O 1
ATOM 848 N N . ILE A 1 113 ? -11.653 -8.598 12.851 1.00 90.38 113 ILE A N 1
ATOM 849 C CA . ILE A 1 113 ? -12.392 -7.687 11.960 1.00 90.38 113 ILE A CA 1
ATOM 850 C C . ILE A 1 113 ? -12.881 -8.442 10.720 1.00 90.38 113 ILE A C 1
ATOM 852 O O . ILE A 1 113 ? -14.066 -8.390 10.401 1.00 90.38 113 ILE A O 1
ATOM 856 N N . SER A 1 114 ? -11.995 -9.195 10.063 1.00 86.88 114 SER A N 1
ATOM 857 C CA . SER A 1 114 ? -12.360 -10.082 8.957 1.00 86.88 114 SER A CA 1
ATOM 858 C C . SER A 1 114 ? -13.286 -11.194 9.461 1.00 86.88 114 SER A C 1
ATOM 860 O O . SER A 1 114 ? -13.049 -11.814 10.509 1.00 86.88 114 SER A O 1
ATOM 862 N N . ARG A 1 115 ? -14.394 -11.430 8.749 1.00 72.69 115 ARG A N 1
ATOM 863 C CA . ARG A 1 115 ? -15.367 -12.475 9.119 1.00 72.69 115 ARG A CA 1
ATOM 864 C C . ARG A 1 115 ? -14.972 -13.852 8.599 1.00 72.69 115 ARG A C 1
ATOM 866 O O . ARG A 1 115 ? -15.198 -14.847 9.281 1.00 72.69 115 ARG A O 1
ATOM 873 N N . THR A 1 116 ? -14.407 -13.884 7.400 1.00 72.69 116 THR A N 1
ATOM 874 C CA . THR A 1 116 ? -14.041 -15.080 6.638 1.00 72.69 116 THR A CA 1
ATOM 875 C C . THR A 1 116 ? -12.709 -14.844 5.934 1.00 72.69 116 THR A C 1
ATOM 877 O O . THR A 1 116 ? -12.274 -13.701 5.797 1.00 72.69 116 THR A O 1
ATOM 880 N N . SER A 1 117 ? -12.087 -15.911 5.434 1.00 70.69 117 SER A N 1
ATOM 881 C CA . SER A 1 117 ? -10.942 -15.810 4.517 1.00 70.69 117 SER A CA 1
ATOM 882 C C . SER A 1 117 ? -11.272 -15.017 3.244 1.00 70.69 117 SER A C 1
ATOM 884 O O . SER A 1 117 ? -10.383 -14.423 2.653 1.00 70.69 117 SER A O 1
ATOM 886 N N . GLU A 1 118 ? -12.550 -14.963 2.857 1.00 76.50 118 GLU A N 1
ATOM 887 C CA . GLU A 1 118 ? -13.056 -14.210 1.698 1.00 76.50 118 GLU A CA 1
ATOM 888 C C . GLU A 1 118 ? -13.346 -12.716 1.979 1.00 76.50 118 GLU A C 1
ATOM 890 O O . GLU A 1 118 ? -13.856 -12.018 1.109 1.00 76.50 118 GLU A O 1
ATOM 895 N N . ASP A 1 119 ? -13.052 -12.210 3.185 1.00 82.94 119 ASP A N 1
ATOM 896 C CA . ASP A 1 119 ? -13.242 -10.795 3.570 1.00 82.94 119 ASP A CA 1
ATOM 897 C C . ASP A 1 119 ? -11.926 -10.169 4.096 1.00 82.94 119 ASP A C 1
ATOM 899 O O . ASP A 1 119 ? -11.860 -9.741 5.260 1.00 82.94 119 ASP A O 1
ATOM 903 N N . PRO A 1 120 ? -10.830 -10.169 3.304 1.00 87.50 120 PRO A N 1
ATOM 904 C CA . PRO A 1 120 ? -9.566 -9.566 3.709 1.00 87.50 120 PRO A CA 1
ATOM 905 C C . PRO A 1 120 ? -9.590 -8.037 3.565 1.00 87.50 120 PRO A C 1
ATOM 907 O O . PRO A 1 120 ? -10.403 -7.453 2.848 1.00 87.50 120 PRO A O 1
ATOM 910 N N . ALA A 1 121 ? -8.651 -7.374 4.234 1.00 87.25 121 ALA A N 1
ATOM 911 C CA . ALA A 1 121 ? -8.218 -6.048 3.821 1.00 87.25 121 ALA A CA 1
ATOM 912 C C . ALA A 1 121 ? -7.329 -6.193 2.580 1.00 87.25 121 ALA A C 1
ATOM 914 O O . ALA A 1 121 ? -6.465 -7.068 2.547 1.00 87.25 121 ALA A O 1
ATOM 915 N N . ALA A 1 122 ? -7.515 -5.325 1.588 1.00 87.44 122 ALA A N 1
ATOM 916 C CA . ALA A 1 122 ? -6.772 -5.361 0.335 1.00 87.44 122 ALA A CA 1
ATOM 917 C C . ALA A 1 122 ? -6.250 -3.971 -0.041 1.00 87.44 122 ALA A C 1
ATOM 919 O O . ALA A 1 122 ? -6.925 -2.958 0.146 1.00 87.44 122 ALA A O 1
ATOM 920 N N . ILE A 1 123 ? -5.044 -3.913 -0.592 1.00 84.62 123 ILE A N 1
ATOM 921 C CA . ILE A 1 123 ? -4.481 -2.725 -1.229 1.00 84.62 123 ILE A CA 1
ATOM 922 C C . ILE A 1 123 ? -4.110 -3.111 -2.646 1.00 84.62 123 ILE A C 1
ATOM 924 O O . ILE A 1 123 ? -3.231 -3.944 -2.831 1.00 84.62 123 ILE A O 1
ATOM 928 N N . THR A 1 124 ? -4.715 -2.458 -3.629 1.00 84.56 124 THR A N 1
ATOM 929 C CA . THR A 1 124 ? -4.352 -2.596 -5.038 1.00 84.56 124 THR A CA 1
ATOM 930 C C . THR A 1 124 ? -3.740 -1.291 -5.511 1.00 84.56 124 THR A C 1
ATOM 932 O O . THR A 1 124 ? -4.335 -0.227 -5.341 1.00 84.56 124 THR A O 1
ATOM 935 N N . ALA A 1 125 ? -2.573 -1.349 -6.138 1.00 84.06 125 ALA A N 1
ATOM 936 C CA . ALA A 1 125 ? -1.942 -0.181 -6.726 1.00 84.06 125 ALA A CA 1
ATOM 937 C C . ALA A 1 125 ? -1.462 -0.462 -8.146 1.00 84.06 125 ALA A C 1
ATOM 939 O O . ALA A 1 125 ? -1.011 -1.560 -8.463 1.00 84.06 125 ALA A O 1
ATOM 940 N N . SER A 1 126 ? -1.536 0.562 -8.990 1.00 86.50 126 SER A N 1
ATOM 941 C CA . SER A 1 126 ? -1.058 0.542 -10.368 1.00 86.50 126 SER A CA 1
ATOM 942 C C . SER A 1 126 ? -0.334 1.846 -10.663 1.00 86.50 126 SER A C 1
ATOM 944 O O . SER A 1 126 ? -0.856 2.930 -10.400 1.00 86.50 126 SER A O 1
ATOM 946 N N . TYR A 1 127 ? 0.842 1.746 -11.269 1.00 85.56 127 TYR A N 1
ATOM 947 C CA . TYR A 1 127 ? 1.653 2.894 -11.654 1.00 85.56 127 TYR A CA 1
ATOM 948 C C . TYR A 1 127 ? 2.305 2.658 -13.012 1.00 85.56 127 TYR A C 1
ATOM 950 O O . TYR A 1 127 ? 2.688 1.539 -13.362 1.00 85.56 127 TYR A O 1
ATOM 958 N N . ARG A 1 128 ? 2.428 3.726 -13.800 1.00 90.94 128 ARG A N 1
ATOM 959 C CA . ARG A 1 128 ? 3.122 3.680 -15.089 1.00 90.94 128 ARG A CA 1
ATOM 960 C C . ARG A 1 128 ? 4.598 3.979 -14.897 1.00 90.94 128 ARG A C 1
ATOM 962 O O . ARG A 1 128 ? 4.981 4.745 -14.016 1.00 90.94 128 ARG A O 1
ATOM 969 N N . ILE A 1 129 ? 5.415 3.371 -15.742 1.00 92.62 129 ILE A N 1
ATOM 970 C CA . ILE A 1 129 ? 6.857 3.584 -15.769 1.00 92.62 129 ILE A CA 1
ATOM 971 C C . ILE A 1 129 ? 7.185 4.282 -17.082 1.00 92.62 129 ILE A C 1
ATOM 973 O O . ILE A 1 129 ? 6.693 3.886 -18.141 1.00 92.62 129 ILE A O 1
ATOM 977 N N . ARG A 1 130 ? 8.010 5.324 -17.000 1.00 93.00 130 ARG A N 1
ATOM 978 C CA . ARG A 1 130 ? 8.477 6.118 -18.135 1.00 93.00 130 ARG A CA 1
ATOM 979 C C . ARG A 1 130 ? 9.992 6.027 -18.252 1.00 93.00 130 ARG A C 1
ATOM 981 O O . ARG A 1 130 ? 10.697 5.968 -17.244 1.00 93.00 130 ARG A O 1
ATOM 988 N N . LEU A 1 131 ? 10.487 6.048 -19.483 1.00 93.38 131 LEU A N 1
ATOM 989 C CA . LEU A 1 131 ? 11.902 6.228 -19.772 1.00 93.38 131 LEU A CA 1
ATOM 990 C C . LEU A 1 131 ? 12.322 7.652 -19.386 1.00 93.38 131 LEU A C 1
ATOM 992 O O . LEU A 1 131 ? 11.756 8.625 -19.882 1.00 93.38 131 LEU A O 1
ATOM 996 N N . HIS A 1 132 ? 13.281 7.771 -18.469 1.00 93.31 132 HIS A N 1
ATOM 997 C CA . HIS A 1 132 ? 13.765 9.057 -17.967 1.00 93.31 132 HIS A CA 1
ATOM 998 C C . HIS A 1 132 ? 15.107 9.449 -18.581 1.00 93.31 132 HIS A C 1
ATOM 1000 O O . HIS A 1 132 ? 15.264 10.588 -19.014 1.00 93.31 132 HIS A O 1
ATOM 1006 N N . ASP A 1 133 ? 16.048 8.507 -18.612 1.00 92.62 133 ASP A N 1
ATOM 1007 C CA . ASP A 1 133 ? 17.383 8.680 -19.171 1.00 92.62 133 ASP A CA 1
ATOM 1008 C C . ASP A 1 133 ? 17.720 7.452 -20.042 1.00 92.62 133 ASP A C 1
ATOM 1010 O O . ASP A 1 133 ? 18.070 6.386 -19.517 1.00 92.62 133 ASP A O 1
ATOM 1014 N N . PRO A 1 134 ? 17.589 7.573 -21.376 1.00 90.81 134 PRO A N 1
ATOM 1015 C CA . PRO A 1 134 ? 17.821 6.467 -22.299 1.00 90.81 134 PRO A CA 1
ATOM 1016 C C . PRO A 1 134 ? 19.275 5.984 -22.302 1.00 90.81 134 PRO A C 1
ATOM 1018 O O . PRO A 1 134 ? 19.523 4.791 -22.476 1.00 90.81 134 PRO A O 1
ATOM 1021 N N . LEU A 1 135 ? 20.246 6.872 -22.068 1.00 89.50 135 LEU A N 1
ATOM 1022 C CA . LEU A 1 135 ? 21.657 6.491 -22.033 1.00 89.50 135 LEU A CA 1
ATOM 1023 C C . LEU A 1 135 ? 22.005 5.743 -20.754 1.00 89.50 135 LEU A C 1
ATOM 1025 O O . LEU A 1 135 ? 22.741 4.755 -20.798 1.00 89.50 135 LEU A O 1
ATOM 1029 N N . LEU A 1 136 ? 21.477 6.193 -19.616 1.00 90.69 136 LEU A N 1
ATOM 1030 C CA . LEU A 1 136 ? 21.647 5.495 -18.347 1.00 90.69 136 LEU A CA 1
ATOM 1031 C C . LEU A 1 136 ? 21.038 4.091 -18.408 1.00 90.69 136 LEU A C 1
ATOM 1033 O O . LEU A 1 136 ? 21.679 3.137 -17.963 1.00 90.69 136 LEU A O 1
ATOM 1037 N N . PHE A 1 137 ? 19.863 3.947 -19.028 1.00 90.88 137 PHE A N 1
ATOM 1038 C CA . PHE A 1 137 ? 19.240 2.640 -19.223 1.00 90.88 137 PHE A CA 1
ATOM 1039 C C . PHE A 1 137 ? 20.103 1.705 -20.080 1.00 90.88 137 PHE A C 1
ATOM 1041 O O . PHE A 1 137 ? 20.337 0.558 -19.700 1.00 90.88 137 PHE A O 1
ATOM 1048 N N . LEU A 1 138 ? 20.643 2.183 -21.207 1.00 88.50 138 LEU A N 1
ATOM 1049 C CA . LEU A 1 138 ? 21.518 1.366 -22.058 1.00 88.50 138 LEU A CA 1
ATOM 1050 C C . LEU A 1 138 ? 22.824 0.969 -21.364 1.00 88.50 138 LEU A C 1
ATOM 1052 O O . LEU A 1 138 ? 23.306 -0.147 -21.556 1.00 88.50 138 LEU A O 1
ATOM 1056 N N . ARG A 1 139 ? 23.384 1.841 -20.517 1.00 87.56 139 ARG A N 1
ATOM 1057 C CA . ARG A 1 139 ? 24.538 1.493 -19.673 1.00 87.56 139 ARG A CA 1
ATOM 1058 C C . ARG A 1 139 ? 24.184 0.406 -18.662 1.00 87.56 139 ARG A C 1
ATOM 1060 O O . ARG A 1 139 ? 24.967 -0.522 -18.485 1.00 87.56 139 ARG A O 1
ATOM 1067 N N . PHE A 1 140 ? 23.012 0.498 -18.031 1.00 85.94 140 PHE A N 1
ATOM 1068 C CA . PHE A 1 140 ? 22.515 -0.530 -17.116 1.00 85.94 140 PHE A CA 1
ATOM 1069 C C . PHE A 1 140 ? 22.304 -1.878 -17.823 1.00 85.94 140 PHE A C 1
ATOM 1071 O O . PHE A 1 140 ? 22.696 -2.920 -17.296 1.00 85.94 140 PHE A O 1
ATOM 1078 N N . ALA A 1 141 ? 21.738 -1.858 -19.032 1.00 83.62 141 ALA A N 1
ATOM 1079 C CA . ALA A 1 141 ? 21.518 -3.046 -19.857 1.00 83.62 141 ALA A CA 1
ATOM 1080 C C . ALA A 1 141 ? 22.826 -3.705 -20.356 1.00 83.62 141 ALA A C 1
ATOM 1082 O O . ALA A 1 141 ? 22.790 -4.817 -20.881 1.00 83.62 141 ALA A O 1
ATOM 1083 N N . GLY A 1 142 ? 23.985 -3.060 -20.182 1.00 79.38 142 GLY A N 1
ATOM 1084 C CA . GLY A 1 142 ? 25.290 -3.618 -20.540 1.00 79.38 142 GLY A CA 1
ATOM 1085 C C . GLY A 1 142 ? 25.446 -3.846 -22.046 1.00 79.38 142 GLY A C 1
ATOM 1086 O O . GLY A 1 142 ? 24.876 -3.121 -22.846 1.00 79.38 142 GLY A O 1
ATOM 1087 N N . GLY A 1 143 ? 26.227 -4.846 -22.462 1.00 72.19 143 GLY A N 1
ATOM 1088 C CA . GLY A 1 143 ? 26.406 -5.181 -23.886 1.00 72.19 143 GLY A CA 1
ATOM 1089 C C . GLY A 1 143 ? 25.267 -6.012 -24.497 1.00 72.19 143 GLY A C 1
ATOM 1090 O O . GLY A 1 143 ? 25.311 -6.354 -25.675 1.00 72.19 143 GLY A O 1
ATOM 1091 N N . GLU A 1 144 ? 24.242 -6.374 -23.724 1.00 70.62 144 GLU A N 1
ATOM 1092 C CA . GLU A 1 144 ? 23.213 -7.333 -24.155 1.00 70.62 144 GLU A CA 1
ATOM 1093 C C . GLU A 1 144 ? 22.300 -6.780 -25.257 1.00 70.62 144 GLU A C 1
ATOM 1095 O O . GLU A 1 144 ? 21.846 -7.535 -26.113 1.00 70.62 144 GLU A O 1
ATOM 1100 N N . TRP A 1 145 ? 22.097 -5.459 -25.316 1.00 72.00 145 TRP A N 1
ATOM 1101 C CA . TRP A 1 145 ? 21.354 -4.809 -26.406 1.00 72.00 145 TRP A CA 1
ATOM 1102 C C . TRP A 1 145 ? 22.125 -4.758 -27.737 1.00 72.00 145 TRP A C 1
ATOM 1104 O O . TRP A 1 145 ? 21.573 -4.359 -28.767 1.00 72.00 145 TRP A O 1
ATOM 1114 N N . GLN A 1 146 ? 23.401 -5.151 -27.728 1.00 68.69 146 GLN A N 1
ATOM 1115 C CA . GLN A 1 146 ? 24.287 -5.168 -28.896 1.00 68.69 146 GLN A CA 1
ATOM 1116 C C . GLN A 1 146 ? 24.355 -6.557 -29.534 1.00 68.69 146 GLN A C 1
ATOM 1118 O O . GLN A 1 146 ? 24.678 -6.680 -30.717 1.00 68.69 146 GLN A O 1
ATOM 1123 N N . ALA A 1 147 ? 24.047 -7.611 -28.773 1.00 62.84 147 ALA A N 1
ATOM 1124 C CA . ALA A 1 147 ? 23.974 -8.958 -29.309 1.00 62.84 147 ALA A CA 1
ATOM 1125 C C . ALA A 1 147 ? 22.764 -9.065 -30.249 1.00 62.84 147 ALA A C 1
ATOM 1127 O O . ALA A 1 147 ? 21.651 -8.700 -29.886 1.00 62.84 147 ALA A O 1
ATOM 1128 N N . ASN A 1 148 ? 22.943 -9.652 -31.436 1.00 54.41 148 ASN A N 1
ATOM 1129 C CA . ASN A 1 148 ? 21.843 -9.999 -32.355 1.00 54.41 148 ASN A CA 1
ATOM 1130 C C . ASN A 1 148 ? 20.927 -11.125 -31.800 1.00 54.41 148 ASN A C 1
ATOM 1132 O O . ASN A 1 148 ? 20.266 -11.828 -32.563 1.00 54.41 148 ASN A O 1
ATOM 1136 N N . GLN A 1 149 ? 20.943 -11.356 -30.485 1.00 52.56 149 GLN A N 1
ATOM 1137 C CA . GLN A 1 149 ? 20.125 -12.329 -29.773 1.00 52.56 149 GLN A CA 1
ATOM 1138 C C . GLN A 1 149 ? 18.974 -11.619 -29.058 1.00 52.56 149 GLN A C 1
ATOM 1140 O O . GLN A 1 149 ? 18.923 -10.396 -28.978 1.00 52.56 149 GLN A O 1
ATOM 1145 N N . THR A 1 150 ? 18.008 -12.408 -28.598 1.00 56.12 150 THR A N 1
ATOM 1146 C CA . THR A 1 150 ? 16.739 -11.969 -28.018 1.00 56.12 150 THR A CA 1
ATOM 1147 C C . THR A 1 150 ? 16.906 -10.809 -27.031 1.00 56.12 150 THR A C 1
ATOM 1149 O O . THR A 1 150 ? 17.284 -11.004 -25.879 1.00 56.12 150 THR A O 1
ATOM 1152 N N . LEU A 1 151 ? 16.516 -9.606 -27.474 1.00 66.25 151 LEU A N 1
ATOM 1153 C CA . LEU A 1 151 ? 16.435 -8.348 -26.707 1.00 66.25 151 LEU A CA 1
ATOM 1154 C C . LEU A 1 151 ? 15.434 -8.412 -25.530 1.00 66.25 151 LEU A C 1
ATOM 1156 O O . LEU A 1 151 ? 15.051 -7.400 -24.947 1.00 66.25 151 LEU A O 1
ATOM 1160 N N . THR A 1 152 ? 14.970 -9.613 -25.189 1.00 70.75 152 THR A N 1
ATOM 1161 C CA . THR A 1 152 ? 14.075 -9.903 -24.076 1.00 70.75 152 THR A CA 1
ATOM 1162 C C . THR A 1 152 ? 14.814 -9.936 -22.746 1.00 70.75 152 THR A C 1
ATOM 1164 O O . THR A 1 152 ? 14.187 -9.668 -21.728 1.00 70.75 152 THR A O 1
ATOM 1167 N N . GLU A 1 153 ? 16.118 -10.234 -22.729 1.00 79.44 153 GLU A N 1
ATOM 1168 C CA . GLU A 1 153 ? 16.854 -10.468 -21.479 1.00 79.44 153 GLU A CA 1
ATOM 1169 C C . GLU A 1 153 ? 17.020 -9.207 -20.610 1.00 79.44 153 GLU A C 1
ATOM 1171 O O . GLU A 1 153 ? 16.632 -9.260 -19.439 1.00 79.44 153 GLU A O 1
ATOM 1176 N N . PRO A 1 154 ? 17.423 -8.035 -21.148 1.00 79.06 154 PRO A N 1
ATOM 1177 C CA . PRO A 1 154 ? 17.473 -6.806 -20.352 1.00 79.06 154 PRO A CA 1
ATOM 1178 C C . PRO A 1 154 ? 16.098 -6.402 -19.806 1.00 79.06 154 PRO A C 1
ATOM 1180 O O . PRO A 1 154 ? 15.969 -6.002 -18.651 1.00 79.06 154 PRO A O 1
ATOM 1183 N N . ASN A 1 155 ? 15.047 -6.553 -20.620 1.00 86.44 155 ASN A N 1
ATOM 1184 C CA . ASN A 1 155 ? 13.670 -6.250 -20.226 1.00 86.44 155 ASN A CA 1
ATOM 1185 C C . ASN A 1 155 ? 13.180 -7.191 -19.107 1.00 86.44 155 ASN A C 1
ATOM 1187 O O . ASN A 1 155 ? 12.534 -6.749 -18.151 1.00 86.44 155 ASN A O 1
ATOM 1191 N N . ARG A 1 156 ? 13.521 -8.484 -19.198 1.00 86.94 156 ARG A N 1
ATOM 1192 C CA . ARG A 1 156 ? 13.204 -9.504 -18.192 1.00 86.94 156 ARG A CA 1
ATOM 1193 C C . ARG A 1 156 ? 13.917 -9.222 -16.875 1.00 86.94 156 ARG A C 1
ATOM 1195 O O . ARG A 1 156 ? 13.258 -9.175 -15.842 1.00 86.94 156 ARG A O 1
ATOM 1202 N N . LYS A 1 157 ? 15.225 -8.955 -16.924 1.00 86.44 157 LYS A N 1
ATOM 1203 C CA . LYS A 1 157 ? 16.044 -8.645 -15.747 1.00 86.44 157 LYS A CA 1
ATOM 1204 C C . LYS A 1 157 ? 15.505 -7.444 -14.973 1.00 86.44 157 LYS A C 1
ATOM 1206 O O . LYS A 1 157 ? 15.280 -7.547 -13.775 1.00 86.44 157 LYS A O 1
ATOM 1211 N N . VAL A 1 158 ? 15.212 -6.334 -15.658 1.00 87.75 158 VAL A N 1
ATOM 1212 C CA . VAL A 1 158 ? 14.628 -5.143 -15.011 1.00 87.75 158 VAL A CA 1
ATOM 1213 C C . VAL A 1 158 ? 13.273 -5.463 -14.379 1.00 87.75 158 VAL A C 1
ATOM 1215 O O . VAL A 1 158 ? 12.985 -5.004 -13.276 1.00 87.75 158 VAL A O 1
ATOM 1218 N N . SER A 1 159 ? 12.436 -6.255 -15.056 1.00 91.31 159 SER A N 1
ATOM 1219 C CA . SER A 1 159 ? 11.126 -6.647 -14.524 1.00 91.31 159 SER A CA 1
ATOM 1220 C C . SER A 1 159 ? 11.248 -7.488 -13.248 1.00 91.31 159 SER A C 1
ATOM 1222 O O . SER A 1 159 ? 10.513 -7.263 -12.286 1.00 91.31 159 SER A O 1
ATOM 1224 N N . GLU A 1 160 ? 12.178 -8.446 -13.234 1.00 91.62 160 GLU A N 1
ATOM 1225 C CA . GLU A 1 160 ? 12.459 -9.313 -12.085 1.00 91.62 160 GLU A CA 1
ATOM 1226 C C . GLU A 1 160 ? 13.059 -8.521 -10.913 1.00 91.62 160 GLU A C 1
ATOM 1228 O O . GLU A 1 160 ? 12.566 -8.641 -9.788 1.00 91.62 160 GLU A O 1
ATOM 1233 N N . ASP A 1 161 ? 14.045 -7.659 -11.172 1.00 90.00 161 ASP A N 1
ATOM 1234 C CA . ASP A 1 161 ? 14.672 -6.817 -10.149 1.00 90.00 161 ASP A CA 1
ATOM 1235 C C . ASP A 1 161 ? 13.655 -5.844 -9.530 1.00 90.00 161 ASP A C 1
ATOM 1237 O O . ASP A 1 161 ? 13.585 -5.707 -8.306 1.00 90.00 161 ASP A O 1
ATOM 1241 N N . LEU A 1 162 ? 12.810 -5.209 -10.355 1.00 90.50 162 LEU A N 1
ATOM 1242 C CA . LEU A 1 162 ? 11.762 -4.309 -9.873 1.00 90.50 162 LEU A CA 1
ATOM 1243 C C . LEU A 1 162 ? 10.751 -5.048 -8.993 1.00 90.50 162 LEU A C 1
ATOM 1245 O O . LEU A 1 162 ? 10.352 -4.538 -7.944 1.00 90.50 162 LEU A O 1
ATOM 1249 N N . LYS A 1 163 ? 10.358 -6.262 -9.399 1.00 93.38 163 LYS A N 1
ATOM 1250 C CA . LYS A 1 163 ? 9.461 -7.115 -8.615 1.00 93.38 163 LYS A CA 1
ATOM 1251 C C . LYS A 1 163 ? 10.061 -7.434 -7.245 1.00 93.38 163 LYS A C 1
ATOM 1253 O O . LYS A 1 163 ? 9.377 -7.255 -6.241 1.00 93.38 163 LYS A O 1
ATOM 1258 N N . GLN A 1 164 ? 11.323 -7.861 -7.195 1.00 91.75 164 GLN A N 1
ATOM 1259 C CA . GLN A 1 164 ? 12.010 -8.173 -5.937 1.00 91.75 164 GLN A CA 1
ATOM 1260 C C . GLN A 1 164 ? 12.162 -6.937 -5.042 1.00 91.75 164 GLN A C 1
ATOM 1262 O O . GLN A 1 164 ? 11.940 -7.013 -3.832 1.00 91.75 164 GLN A O 1
ATOM 1267 N N . HIS A 1 165 ? 12.505 -5.787 -5.628 1.00 90.69 165 HIS A N 1
ATOM 1268 C CA . HIS A 1 165 ? 12.666 -4.541 -4.885 1.00 90.69 165 HIS A CA 1
ATOM 1269 C C . HIS A 1 165 ? 11.345 -4.086 -4.253 1.00 90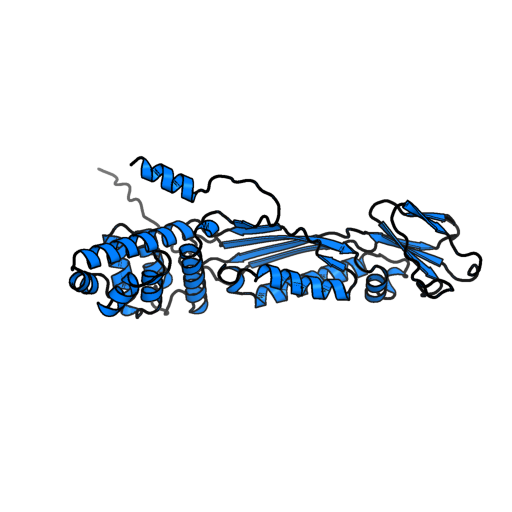.69 165 HIS A C 1
ATOM 1271 O O . HIS A 1 165 ? 11.297 -3.779 -3.060 1.00 90.69 165 HIS A O 1
ATOM 1277 N N . LEU A 1 166 ? 10.256 -4.116 -5.028 1.00 90.44 166 LEU A N 1
ATOM 1278 C CA . LEU A 1 166 ? 8.921 -3.790 -4.540 1.00 90.44 166 LEU A CA 1
ATOM 1279 C C . LEU A 1 166 ? 8.455 -4.763 -3.452 1.00 90.44 166 LEU A C 1
ATOM 1281 O O . LEU A 1 166 ? 7.914 -4.329 -2.438 1.00 90.44 166 LEU A O 1
ATOM 1285 N N . GLU A 1 167 ? 8.706 -6.063 -3.618 1.00 90.94 167 GLU A N 1
ATOM 1286 C CA . GLU A 1 167 ? 8.377 -7.060 -2.598 1.00 90.94 167 GLU A CA 1
ATOM 1287 C C . GLU A 1 167 ? 9.089 -6.763 -1.271 1.00 90.94 167 GLU A C 1
ATOM 1289 O O . GLU A 1 167 ? 8.462 -6.789 -0.209 1.00 90.94 167 GLU A O 1
ATOM 1294 N N . GLY A 1 168 ? 10.376 -6.408 -1.327 1.00 89.81 168 GLY A N 1
ATOM 1295 C CA . GLY A 1 168 ? 11.151 -5.999 -0.157 1.00 89.81 168 GLY A CA 1
ATOM 1296 C C . GLY A 1 168 ? 10.554 -4.783 0.556 1.00 89.81 168 GLY A C 1
ATOM 1297 O O . GLY A 1 168 ? 10.375 -4.814 1.775 1.00 89.81 168 GLY A O 1
ATOM 1298 N N . ILE A 1 169 ? 10.185 -3.742 -0.199 1.00 88.25 169 ILE A N 1
ATOM 1299 C CA . ILE A 1 169 ? 9.557 -2.523 0.338 1.00 88.25 169 ILE A CA 1
ATOM 1300 C C . ILE A 1 169 ? 8.216 -2.844 1.017 1.00 88.25 169 ILE A C 1
ATOM 1302 O O . ILE A 1 169 ? 7.959 -2.392 2.138 1.00 88.25 169 ILE A O 1
ATOM 1306 N N . LEU A 1 170 ? 7.360 -3.640 0.369 1.00 87.88 170 LEU A N 1
ATOM 1307 C CA . LEU A 1 170 ? 6.037 -3.990 0.894 1.00 87.88 170 LEU A CA 1
ATOM 1308 C C . LEU A 1 170 ? 6.140 -4.823 2.178 1.00 87.88 170 LEU A C 1
ATOM 1310 O O . LEU A 1 170 ? 5.453 -4.528 3.157 1.00 87.88 170 LEU A O 1
ATOM 1314 N N . ARG A 1 171 ? 7.053 -5.802 2.223 1.00 86.31 171 ARG A N 1
ATOM 1315 C CA . ARG A 1 171 ? 7.298 -6.613 3.428 1.00 86.31 171 ARG A CA 1
ATOM 1316 C C . ARG A 1 171 ? 7.810 -5.776 4.602 1.00 86.31 171 ARG A C 1
ATOM 1318 O O . ARG A 1 171 ? 7.384 -6.001 5.730 1.00 86.31 171 ARG A O 1
ATOM 1325 N N . GLN A 1 172 ? 8.680 -4.799 4.348 1.00 83.50 172 GLN A N 1
ATOM 1326 C CA . GLN A 1 172 ? 9.180 -3.883 5.381 1.00 83.50 172 GLN A CA 1
ATOM 1327 C C . GLN A 1 172 ? 8.110 -2.904 5.879 1.00 83.50 172 GLN A C 1
ATOM 1329 O O . GLN A 1 172 ? 8.127 -2.521 7.047 1.00 83.50 172 GLN A O 1
ATOM 1334 N N . SER A 1 173 ? 7.183 -2.504 5.006 1.00 77.94 173 SER A N 1
ATOM 1335 C CA . SER A 1 173 ? 6.119 -1.548 5.338 1.00 77.94 173 SER A CA 1
ATOM 1336 C C . SER A 1 173 ? 5.071 -2.141 6.291 1.00 77.94 173 SER A C 1
ATOM 1338 O O . SER A 1 173 ? 4.491 -1.409 7.093 1.00 77.94 173 SER A O 1
ATOM 1340 N N . GLY A 1 174 ? 4.872 -3.466 6.262 1.00 75.50 174 GLY A N 1
ATOM 1341 C CA . GLY A 1 174 ? 4.161 -4.235 7.289 1.00 75.50 174 GLY A CA 1
ATOM 1342 C C . GLY A 1 174 ? 2.851 -3.596 7.768 1.00 75.50 174 GLY A C 1
ATOM 1343 O O . GLY A 1 174 ? 1.933 -3.360 6.984 1.00 75.50 174 GLY A O 1
ATOM 1344 N N . LEU A 1 175 ? 2.784 -3.302 9.073 1.00 64.44 175 LEU A N 1
ATOM 1345 C CA . LEU A 1 175 ? 1.612 -2.729 9.751 1.00 64.44 175 LEU A CA 1
ATOM 1346 C C . LEU A 1 175 ? 1.216 -1.334 9.229 1.00 64.44 175 LEU A C 1
ATOM 1348 O O . LEU A 1 175 ? 0.035 -0.988 9.237 1.00 64.44 175 LEU A O 1
ATOM 1352 N N . GLN A 1 176 ? 2.182 -0.543 8.749 1.00 71.44 176 GLN A N 1
ATOM 1353 C CA . GLN A 1 176 ? 1.952 0.841 8.314 1.00 71.44 176 GLN A CA 1
ATOM 1354 C C . GLN A 1 176 ? 1.130 0.923 7.021 1.00 71.44 176 GLN A C 1
ATOM 1356 O O . GLN A 1 176 ? 0.510 1.944 6.745 1.00 71.44 176 GLN A O 1
ATOM 1361 N N . LEU A 1 177 ? 1.068 -0.156 6.233 1.00 74.69 177 LEU A N 1
ATOM 1362 C CA . LEU A 1 177 ? 0.243 -0.203 5.020 1.00 74.69 177 LEU A CA 1
ATOM 1363 C C . LEU A 1 177 ? -1.251 0.006 5.317 1.00 74.69 177 LEU A C 1
ATOM 1365 O O . LEU A 1 177 ? -1.988 0.511 4.464 1.00 74.69 177 LEU A O 1
ATOM 1369 N N . TRP A 1 178 ? -1.687 -0.353 6.525 1.00 77.19 178 TRP A N 1
ATOM 1370 C CA . TRP A 1 178 ? -3.096 -0.470 6.897 1.00 77.19 178 TRP A CA 1
ATOM 1371 C C . TRP A 1 178 ? -3.580 0.641 7.824 1.00 77.19 178 TRP A C 1
ATOM 1373 O O . TRP A 1 178 ? -4.784 0.900 7.880 1.00 77.19 178 TRP A O 1
ATOM 1383 N N . SER A 1 179 ? -2.669 1.313 8.528 1.00 68.00 179 SER A N 1
ATOM 1384 C CA . SER A 1 179 ? -2.975 2.461 9.376 1.00 68.00 179 SER A CA 1
ATOM 1385 C C . SER A 1 179 ? -2.768 3.759 8.590 1.00 68.00 179 SER A C 1
ATOM 1387 O O . SER A 1 179 ? -1.656 4.166 8.277 1.00 68.00 179 SER A O 1
ATOM 1389 N N . GLY A 1 180 ? -3.865 4.442 8.257 1.00 57.91 180 GLY A N 1
ATOM 1390 C CA . GLY A 1 180 ? -3.834 5.739 7.564 1.00 57.91 180 GLY A CA 1
ATOM 1391 C C . GLY A 1 180 ? -3.302 6.912 8.404 1.00 57.91 180 GLY A C 1
ATOM 1392 O O . GLY A 1 180 ? -3.404 8.057 7.971 1.00 57.91 180 GLY A O 1
ATOM 1393 N N . ASP A 1 181 ? -2.773 6.653 9.606 1.00 51.19 181 ASP A N 1
ATOM 1394 C CA . ASP A 1 181 ? -2.274 7.684 10.524 1.00 51.19 181 ASP A CA 1
ATOM 1395 C C . ASP A 1 181 ? -0.972 8.328 10.002 1.00 51.19 181 ASP A C 1
ATOM 1397 O O . ASP A 1 181 ? -0.754 9.525 10.193 1.00 51.19 181 ASP A O 1
ATOM 1401 N N . GLU A 1 182 ? -0.153 7.586 9.246 1.00 51.59 182 GLU A N 1
ATOM 1402 C CA . GLU A 1 182 ? 0.907 8.164 8.418 1.00 51.59 182 GLU A CA 1
ATOM 1403 C C . GLU A 1 182 ? 0.361 8.437 7.011 1.00 51.59 182 GLU A C 1
ATOM 1405 O O . GLU A 1 182 ? 0.273 7.545 6.167 1.00 51.59 182 GLU A O 1
ATOM 1410 N N . ARG A 1 183 ? 0.030 9.701 6.724 1.00 51.59 183 ARG A N 1
ATOM 1411 C CA . ARG A 1 183 ? -0.493 10.139 5.414 1.00 51.59 183 ARG A CA 1
ATOM 1412 C C . ARG A 1 183 ? 0.420 9.806 4.215 1.00 51.59 183 ARG A C 1
ATOM 1414 O O . ARG A 1 183 ? -0.034 9.898 3.082 1.00 51.59 183 ARG A O 1
ATOM 1421 N N . ASN A 1 184 ? 1.670 9.384 4.440 1.00 65.75 184 ASN A N 1
ATOM 1422 C CA . ASN A 1 184 ? 2.709 9.325 3.407 1.00 65.75 184 ASN A CA 1
ATOM 1423 C C . ASN A 1 184 ? 3.328 7.925 3.208 1.00 65.75 184 ASN A C 1
ATOM 1425 O O . ASN A 1 184 ? 4.374 7.819 2.571 1.00 65.75 184 ASN A O 1
ATOM 1429 N N . VAL A 1 185 ? 2.733 6.834 3.714 1.00 72.88 185 VAL A N 1
ATOM 1430 C CA . VAL A 1 185 ? 3.301 5.475 3.520 1.00 72.88 185 VAL A CA 1
ATOM 1431 C C . VAL A 1 185 ? 3.419 5.135 2.033 1.00 72.88 185 VAL A C 1
ATOM 1433 O O . VAL A 1 185 ? 4.474 4.701 1.576 1.00 72.88 185 VAL A O 1
ATOM 1436 N N . PHE A 1 186 ? 2.381 5.416 1.245 1.00 75.12 186 PHE A N 1
ATOM 1437 C CA . PHE A 1 186 ? 2.427 5.208 -0.203 1.00 75.12 186 PHE A CA 1
ATOM 1438 C C . PHE A 1 186 ? 3.371 6.168 -0.920 1.00 75.12 186 PHE A C 1
ATOM 1440 O O . PHE A 1 186 ? 4.054 5.758 -1.854 1.00 75.12 186 PHE A O 1
ATOM 1447 N N . GLU A 1 187 ? 3.480 7.415 -0.461 1.00 78.44 187 GLU A N 1
ATOM 1448 C CA . GLU A 1 187 ? 4.470 8.356 -0.988 1.00 78.44 187 GLU A CA 1
ATOM 1449 C C . GLU A 1 187 ? 5.898 7.850 -0.736 1.00 78.44 187 GLU A C 1
ATOM 1451 O O . GLU A 1 187 ? 6.749 7.925 -1.619 1.00 78.44 187 GLU A O 1
ATOM 1456 N N . LYS A 1 188 ? 6.159 7.272 0.441 1.00 81.19 188 LYS A N 1
ATOM 1457 C CA . LYS A 1 188 ? 7.444 6.662 0.793 1.00 81.19 188 LYS A CA 1
ATOM 1458 C C . LYS A 1 188 ? 7.744 5.445 -0.080 1.00 81.19 188 LYS A C 1
ATOM 1460 O O . LYS A 1 188 ? 8.861 5.347 -0.580 1.00 81.19 188 LYS A O 1
ATOM 1465 N N . ILE A 1 189 ? 6.761 4.567 -0.302 1.00 84.06 189 ILE A N 1
ATOM 1466 C CA . ILE A 1 189 ? 6.882 3.422 -1.222 1.00 84.06 189 ILE A CA 1
ATOM 1467 C C . ILE A 1 189 ? 7.192 3.922 -2.636 1.00 84.06 189 ILE A C 1
ATOM 1469 O O . ILE A 1 189 ? 8.163 3.474 -3.241 1.00 84.06 189 ILE A O 1
ATOM 1473 N N . ARG A 1 190 ? 6.421 4.900 -3.133 1.00 84.94 190 ARG A N 1
ATOM 1474 C CA . ARG A 1 190 ? 6.635 5.526 -4.444 1.00 84.94 190 ARG A CA 1
ATOM 1475 C C . ARG A 1 190 ? 8.040 6.101 -4.547 1.00 84.94 190 ARG A C 1
ATOM 1477 O O . ARG A 1 190 ? 8.720 5.829 -5.523 1.00 84.94 190 ARG A O 1
ATOM 1484 N N . ARG A 1 191 ? 8.491 6.855 -3.543 1.00 87.50 191 ARG A N 1
ATOM 1485 C CA . ARG A 1 191 ? 9.818 7.480 -3.532 1.00 87.50 191 ARG A CA 1
ATOM 1486 C C . ARG A 1 191 ? 10.935 6.441 -3.552 1.00 87.50 191 ARG A C 1
ATOM 1488 O O . ARG A 1 191 ? 11.844 6.571 -4.354 1.00 87.50 191 ARG A O 1
ATOM 1495 N N . GLN A 1 192 ? 10.860 5.408 -2.715 1.00 89.00 192 GLN A N 1
ATOM 1496 C CA . GLN A 1 192 ? 11.865 4.338 -2.694 1.00 89.00 192 GLN A CA 1
ATOM 1497 C C . GLN A 1 192 ? 11.928 3.590 -4.030 1.00 89.00 192 GLN A C 1
ATOM 1499 O O . GLN A 1 192 ? 13.011 3.297 -4.533 1.00 89.00 192 GLN A O 1
ATOM 1504 N N . LEU A 1 193 ? 10.768 3.323 -4.629 1.00 89.44 193 LEU A N 1
ATOM 1505 C CA . LEU A 1 193 ? 10.686 2.665 -5.925 1.00 89.44 193 LEU A CA 1
ATOM 1506 C C . LEU A 1 193 ? 11.211 3.558 -7.063 1.00 89.44 193 LEU A C 1
ATOM 1508 O O . LEU A 1 193 ? 11.949 3.085 -7.926 1.00 89.44 193 LEU A O 1
ATOM 1512 N N . ASP A 1 194 ? 10.879 4.849 -7.044 1.00 90.81 194 ASP A N 1
ATOM 1513 C CA . ASP A 1 194 ? 11.356 5.839 -8.014 1.00 90.81 194 ASP A CA 1
ATOM 1514 C C . ASP A 1 194 ? 12.871 6.064 -7.886 1.00 90.81 194 ASP A C 1
ATOM 1516 O O . ASP A 1 194 ? 13.570 6.114 -8.890 1.00 90.81 194 ASP A O 1
ATOM 1520 N N . GLU A 1 195 ? 13.417 6.083 -6.664 1.00 92.19 195 GLU A N 1
ATOM 1521 C CA . GLU A 1 195 ? 14.864 6.144 -6.411 1.00 92.19 195 GLU A CA 1
ATOM 1522 C C . GLU A 1 195 ? 15.616 4.964 -7.047 1.00 92.19 195 GLU A C 1
ATOM 1524 O O . GLU A 1 195 ? 16.718 5.149 -7.569 1.00 92.19 195 GLU A O 1
ATOM 1529 N N . TYR A 1 196 ? 15.047 3.755 -7.012 1.00 91.38 196 TYR A N 1
ATOM 1530 C CA . TYR A 1 196 ? 15.609 2.599 -7.712 1.00 91.38 196 TYR A CA 1
ATOM 1531 C C . TYR A 1 196 ? 15.514 2.765 -9.235 1.00 91.38 196 TYR A C 1
ATOM 1533 O O . TYR A 1 196 ? 16.527 2.636 -9.925 1.00 91.38 196 TYR A O 1
ATOM 1541 N N . LEU A 1 197 ? 14.330 3.103 -9.756 1.00 93.50 197 LEU A N 1
ATOM 1542 C CA . LEU A 1 197 ? 14.098 3.271 -11.194 1.00 93.50 197 LEU A CA 1
ATOM 1543 C C . LEU A 1 197 ? 14.996 4.363 -11.796 1.00 93.50 197 LEU A C 1
ATOM 1545 O O . LEU A 1 197 ? 15.592 4.157 -12.856 1.00 93.50 197 LEU A O 1
ATOM 1549 N N . MET A 1 198 ? 15.184 5.481 -11.093 1.00 94.31 198 MET A N 1
ATOM 1550 C CA . MET A 1 198 ? 16.039 6.582 -11.538 1.00 94.31 198 MET A CA 1
ATOM 1551 C C . MET A 1 198 ? 17.500 6.162 -11.707 1.00 94.31 198 MET A C 1
ATOM 1553 O O . MET A 1 198 ? 18.165 6.648 -12.619 1.00 94.31 198 MET A O 1
ATOM 1557 N N . ARG A 1 199 ? 18.007 5.227 -10.890 1.00 92.94 199 ARG A N 1
ATOM 1558 C CA . ARG A 1 199 ? 19.385 4.708 -11.022 1.00 92.94 199 ARG A CA 1
ATOM 1559 C C . ARG A 1 199 ? 19.602 3.908 -12.301 1.00 92.94 199 ARG A C 1
ATOM 1561 O O . ARG A 1 199 ? 20.745 3.746 -12.717 1.00 92.94 199 ARG A O 1
ATOM 1568 N N . ILE A 1 200 ? 18.525 3.414 -12.904 1.00 92.38 200 ILE A N 1
ATOM 1569 C CA . ILE A 1 200 ? 18.558 2.624 -14.135 1.00 92.38 200 ILE A CA 1
ATOM 1570 C C . ILE A 1 200 ? 17.973 3.387 -15.330 1.00 92.38 200 ILE A C 1
ATOM 1572 O O . ILE A 1 200 ? 17.735 2.791 -16.370 1.00 92.38 200 ILE A O 1
ATOM 1576 N N . GLY A 1 201 ? 17.741 4.699 -15.209 1.00 93.44 201 GLY A N 1
ATOM 1577 C CA . GLY A 1 201 ? 17.238 5.536 -16.304 1.00 93.44 201 GLY A CA 1
ATOM 1578 C C . GLY A 1 201 ? 15.728 5.458 -16.537 1.00 93.44 201 GLY A C 1
ATOM 1579 O O . GLY A 1 201 ? 15.238 5.910 -17.571 1.00 93.44 201 GLY A O 1
ATOM 1580 N N . LEU A 1 202 ? 14.968 4.923 -15.584 1.00 95.19 202 LEU A N 1
ATOM 1581 C CA . LEU A 1 202 ? 13.505 4.890 -15.592 1.00 95.19 202 LEU A CA 1
ATOM 1582 C C . LEU A 1 202 ? 12.942 5.792 -14.487 1.00 95.19 202 LEU A C 1
ATOM 1584 O O . LEU A 1 202 ? 13.671 6.273 -13.627 1.00 95.19 202 LEU A O 1
ATOM 1588 N N . ARG A 1 203 ? 11.632 6.030 -14.493 1.00 94.81 203 ARG A N 1
ATOM 1589 C CA . ARG A 1 203 ? 10.928 6.702 -13.392 1.00 94.81 203 ARG A CA 1
ATOM 1590 C C . ARG A 1 203 ? 9.466 6.298 -13.333 1.00 94.81 203 ARG A C 1
ATOM 1592 O O . ARG A 1 203 ? 8.905 5.852 -14.336 1.00 94.81 203 ARG A O 1
ATOM 1599 N N . ILE A 1 204 ? 8.838 6.519 -12.189 1.00 89.88 204 ILE A N 1
ATOM 1600 C CA . ILE A 1 204 ? 7.390 6.413 -12.033 1.00 89.88 204 ILE A CA 1
ATOM 1601 C C . ILE A 1 204 ? 6.745 7.682 -12.596 1.00 89.88 204 ILE A C 1
ATOM 1603 O O . ILE A 1 204 ? 7.196 8.808 -12.349 1.00 89.88 204 ILE A O 1
A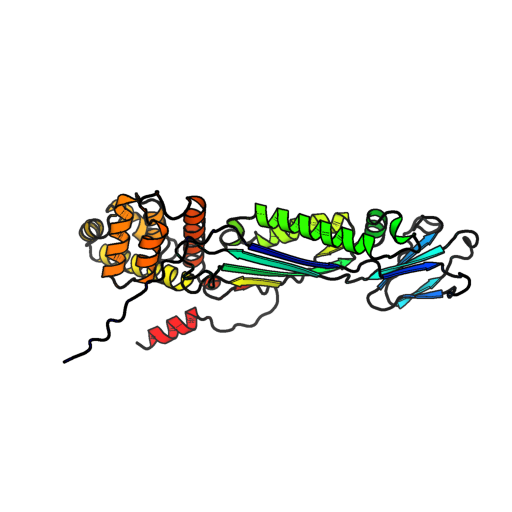TOM 1607 N N . ASP A 1 205 ? 5.693 7.495 -13.384 1.00 82.56 205 ASP A N 1
ATOM 1608 C CA . ASP A 1 205 ? 4.847 8.588 -13.852 1.00 82.56 205 ASP A CA 1
ATOM 1609 C C . ASP A 1 205 ? 4.095 9.218 -12.657 1.00 82.56 205 ASP A C 1
ATOM 1611 O O . ASP A 1 205 ? 3.774 8.509 -11.702 1.00 82.56 205 ASP A O 1
ATOM 1615 N N . PRO A 1 206 ? 3.800 10.531 -12.642 1.00 75.06 206 PRO A N 1
ATOM 1616 C CA . PRO A 1 206 ? 3.120 11.149 -11.502 1.00 75.06 206 PRO A CA 1
ATOM 1617 C C . PRO A 1 206 ? 1.738 10.549 -11.214 1.00 75.06 206 PRO A C 1
ATOM 1619 O O . PRO A 1 206 ? 1.289 10.578 -10.072 1.00 75.06 206 PRO A O 1
ATOM 1622 N N . GLU A 1 207 ? 1.072 10.003 -12.234 1.00 72.94 207 GLU A N 1
ATOM 1623 C CA . GLU A 1 207 ? -0.216 9.331 -12.091 1.00 72.94 207 GLU A CA 1
ATOM 1624 C C . GLU A 1 207 ? -0.043 7.936 -11.471 1.00 72.94 207 GLU A C 1
ATOM 1626 O O . GLU A 1 207 ? 0.379 6.979 -12.129 1.00 72.94 207 GLU A O 1
ATOM 1631 N N . VAL A 1 208 ? -0.426 7.811 -10.200 1.00 70.62 208 VAL A N 1
ATOM 1632 C CA . VAL A 1 208 ? -0.482 6.541 -9.472 1.00 70.62 208 VAL A CA 1
ATOM 1633 C C . VAL A 1 208 ? -1.912 6.301 -9.006 1.00 70.62 208 VAL A C 1
ATOM 1635 O O . VAL A 1 208 ? -2.560 7.182 -8.448 1.00 70.62 208 VAL A O 1
ATOM 1638 N N . TYR A 1 209 ? -2.415 5.093 -9.235 1.00 74.62 209 TYR A N 1
ATOM 1639 C CA . TYR A 1 209 ? -3.715 4.665 -8.737 1.00 74.62 209 TYR A CA 1
ATOM 1640 C C . TYR A 1 209 ? -3.521 3.752 -7.533 1.00 74.62 209 TYR A C 1
ATOM 1642 O O . TYR A 1 209 ? -2.799 2.762 -7.639 1.00 74.62 209 TYR A O 1
ATOM 1650 N N . ILE A 1 210 ? -4.177 4.068 -6.414 1.00 75.50 210 ILE A N 1
ATOM 1651 C CA . ILE A 1 210 ? -4.159 3.249 -5.200 1.00 75.50 210 ILE A CA 1
ATOM 1652 C C . ILE A 1 210 ? -5.591 3.083 -4.699 1.00 75.50 210 ILE A C 1
ATOM 1654 O O . ILE A 1 210 ? -6.332 4.050 -4.516 1.00 75.50 210 ILE A O 1
ATOM 1658 N N . LEU A 1 211 ? -5.979 1.837 -4.471 1.00 76.81 211 LEU A N 1
ATOM 1659 C CA . LEU A 1 211 ? -7.260 1.447 -3.912 1.00 76.81 211 LEU A CA 1
ATOM 1660 C C . LEU A 1 211 ? -7.003 0.686 -2.622 1.00 76.81 211 LEU A C 1
ATOM 1662 O O . LEU A 1 211 ? -6.348 -0.352 -2.640 1.00 76.81 211 LEU A O 1
ATOM 1666 N N . ARG A 1 212 ? -7.541 1.187 -1.512 1.00 79.31 212 ARG A N 1
ATOM 1667 C CA . ARG A 1 212 ? -7.512 0.485 -0.230 1.00 79.31 212 ARG A CA 1
ATOM 1668 C C . ARG A 1 212 ? -8.924 0.042 0.137 1.00 79.31 212 ARG A C 1
ATOM 1670 O O . ARG A 1 212 ? -9.853 0.848 0.202 1.00 79.31 212 ARG A O 1
ATOM 1677 N N . GLN A 1 213 ? -9.073 -1.248 0.388 1.00 81.12 213 GLN A N 1
ATOM 1678 C CA . GLN A 1 213 ? -10.306 -1.895 0.805 1.00 81.12 213 GLN A CA 1
ATOM 1679 C C . GLN A 1 213 ? -10.112 -2.515 2.183 1.00 81.12 213 GLN A C 1
ATOM 1681 O O . GLN A 1 213 ? -9.070 -3.092 2.488 1.00 81.12 213 GLN A O 1
ATOM 1686 N N . TYR A 1 214 ? -11.134 -2.390 3.018 1.00 85.12 214 TYR A N 1
ATOM 1687 C CA . TYR A 1 214 ? -11.157 -2.971 4.351 1.00 85.12 214 TYR A CA 1
ATOM 1688 C C . TYR A 1 214 ? -12.312 -3.970 4.477 1.00 85.12 214 TYR A C 1
ATOM 1690 O O . TYR A 1 214 ? -13.302 -3.831 3.748 1.00 85.12 214 TYR A O 1
ATOM 1698 N N . PRO A 1 215 ? -12.231 -4.913 5.435 1.00 87.00 215 PRO A N 1
ATOM 1699 C CA . PRO A 1 215 ? -13.300 -5.865 5.686 1.00 87.00 215 PRO A CA 1
ATOM 1700 C C . PRO A 1 215 ? -14.610 -5.164 6.039 1.00 87.00 215 PRO A C 1
ATOM 1702 O O . PRO A 1 215 ? -14.619 -4.083 6.645 1.00 87.00 215 PRO A O 1
ATOM 1705 N N . GLN A 1 216 ? -15.733 -5.800 5.708 1.00 82.12 216 GLN A N 1
ATOM 1706 C CA . GLN A 1 216 ? -17.055 -5.165 5.789 1.00 82.12 216 GLN A CA 1
ATOM 1707 C C . GLN A 1 216 ? -17.417 -4.646 7.189 1.00 82.12 216 GLN A C 1
ATOM 1709 O O . GLN A 1 216 ? -18.142 -3.654 7.306 1.00 82.12 216 GLN A O 1
ATOM 1714 N N . ASP A 1 217 ? -16.928 -5.309 8.240 1.00 86.12 217 ASP A N 1
ATOM 1715 C CA . ASP A 1 217 ? -17.252 -4.981 9.631 1.00 86.12 217 ASP A CA 1
ATOM 1716 C C . ASP A 1 217 ? -16.473 -3.804 10.208 1.00 86.12 217 ASP A C 1
ATOM 1718 O O . ASP A 1 217 ? -16.937 -3.221 11.191 1.00 86.12 217 ASP A O 1
ATOM 1722 N N . LEU A 1 218 ? -15.342 -3.413 9.604 1.00 88.56 218 LEU A N 1
ATOM 1723 C CA . LEU A 1 218 ? -14.441 -2.407 10.176 1.00 88.56 218 LEU A CA 1
ATOM 1724 C C . LEU A 1 218 ? -15.195 -1.144 10.613 1.00 88.56 218 LEU A C 1
ATOM 1726 O O . LEU A 1 218 ? -15.049 -0.656 11.734 1.00 88.56 218 LEU A O 1
ATOM 1730 N N . TYR A 1 219 ? -16.039 -0.628 9.724 1.00 82.75 219 TYR A N 1
ATOM 1731 C CA . TYR A 1 219 ? -16.726 0.639 9.946 1.00 82.75 219 TYR A CA 1
ATOM 1732 C C . TYR A 1 219 ? -17.892 0.528 10.913 1.00 82.75 219 TYR A C 1
ATOM 1734 O O . TYR A 1 219 ? -18.176 1.486 11.630 1.00 82.75 219 TYR A O 1
ATOM 1742 N N . GLU A 1 220 ? -18.570 -0.619 10.943 1.00 86.81 220 GLU A N 1
ATOM 1743 C CA . GLU A 1 220 ? -19.641 -0.841 11.907 1.00 86.81 220 GLU A CA 1
ATOM 1744 C C . GLU A 1 220 ? -19.066 -0.940 13.321 1.00 86.81 220 GLU A C 1
ATOM 1746 O O . GLU A 1 220 ? -19.604 -0.312 14.232 1.00 86.81 220 GLU A O 1
ATOM 1751 N N . ILE A 1 221 ? -17.926 -1.622 13.485 1.00 92.12 221 ILE A N 1
ATOM 1752 C CA . ILE A 1 221 ? -17.189 -1.686 14.752 1.00 92.12 221 ILE A CA 1
ATOM 1753 C C . ILE A 1 221 ? -16.755 -0.276 15.190 1.00 92.12 221 ILE A C 1
ATOM 1755 O O . ILE A 1 221 ? -17.066 0.143 16.306 1.00 92.12 221 ILE A O 1
ATOM 1759 N N . ALA A 1 222 ? -16.104 0.492 14.309 1.00 90.62 222 ALA A N 1
ATOM 1760 C CA . ALA A 1 222 ? -15.643 1.850 14.617 1.00 90.62 222 ALA A CA 1
ATOM 1761 C C . ALA A 1 222 ? -16.797 2.793 15.021 1.00 90.62 222 ALA A C 1
ATOM 1763 O O . ALA A 1 222 ? -16.711 3.515 16.017 1.00 90.62 222 ALA A O 1
ATOM 1764 N N . LEU A 1 223 ? -17.918 2.750 14.291 1.00 88.31 223 LEU A N 1
ATOM 1765 C CA . LEU A 1 223 ? -19.135 3.505 14.616 1.00 88.31 223 LEU A CA 1
ATOM 1766 C C . LEU A 1 223 ? -19.703 3.137 15.987 1.00 88.31 223 LEU A C 1
ATOM 1768 O O . LEU A 1 223 ? -20.161 4.000 16.737 1.00 88.31 223 LEU A O 1
ATOM 1772 N N . GLN A 1 224 ? -19.699 1.846 16.296 1.00 92.88 224 GLN A N 1
ATOM 1773 C CA . GLN A 1 224 ? -20.221 1.307 17.537 1.00 92.88 224 GLN A CA 1
ATOM 1774 C C . GLN A 1 224 ? -19.370 1.705 18.754 1.00 92.88 224 GLN A C 1
ATOM 1776 O O . GLN A 1 224 ? -19.937 2.042 19.797 1.00 92.88 224 GLN A O 1
ATOM 1781 N N . PHE A 1 225 ? -18.044 1.799 18.612 1.00 94.31 225 PHE A N 1
ATOM 1782 C CA . PHE A 1 225 ? -17.186 2.413 19.634 1.00 94.31 225 PHE A CA 1
ATOM 1783 C C . PHE A 1 225 ? -17.509 3.898 19.845 1.00 94.31 225 PHE A C 1
ATOM 1785 O O . PHE A 1 225 ? -17.633 4.334 20.989 1.00 94.31 225 PHE A O 1
ATOM 1792 N N . GLY A 1 226 ? -17.748 4.655 18.768 1.00 90.62 226 GLY A N 1
ATOM 1793 C CA . GLY A 1 226 ? -18.172 6.058 18.861 1.00 90.62 226 GLY A CA 1
ATOM 1794 C C . GLY A 1 226 ? -19.485 6.256 19.625 1.00 90.62 226 GLY A C 1
ATOM 1795 O O . GLY A 1 226 ? -19.580 7.126 20.489 1.00 90.62 226 GLY A O 1
ATOM 1796 N N . ARG A 1 227 ? -20.486 5.406 19.364 1.00 90.06 227 ARG A N 1
ATOM 1797 C CA . ARG A 1 227 ? -21.766 5.412 20.099 1.00 90.06 227 ARG A CA 1
ATOM 1798 C C . ARG A 1 227 ? -21.592 5.050 21.570 1.00 90.06 227 ARG A C 1
ATOM 1800 O O . ARG A 1 227 ? -22.226 5.652 22.428 1.00 90.06 227 ARG A O 1
ATOM 1807 N N . SER A 1 228 ? -20.730 4.081 21.857 1.00 93.88 228 SER A N 1
ATOM 1808 C CA . SER A 1 228 ? -20.456 3.645 23.228 1.00 93.88 228 SER A CA 1
ATOM 1809 C C . SER A 1 228 ? -19.809 4.761 24.041 1.00 93.88 228 SER A C 1
ATOM 1811 O O . SER A 1 228 ? -20.238 5.032 25.158 1.00 93.88 228 SER A O 1
ATOM 1813 N N . GLU A 1 229 ? -18.848 5.478 23.454 1.00 95.06 229 GLU A N 1
ATOM 1814 C CA . GLU A 1 229 ? -18.249 6.646 24.100 1.00 95.06 229 GLU A CA 1
ATOM 1815 C C . GLU A 1 229 ? -19.267 7.768 24.338 1.00 95.06 229 GLU A C 1
ATOM 1817 O O . GLU A 1 229 ? -19.249 8.406 25.387 1.00 95.06 229 GLU A O 1
ATOM 1822 N N . GLN A 1 230 ? -20.202 7.982 23.409 1.00 92.12 230 GLN A N 1
ATOM 1823 C CA . GLN A 1 230 ? -21.282 8.951 23.601 1.00 92.12 230 GLN A CA 1
ATOM 1824 C C . GLN A 1 230 ? -22.170 8.597 24.805 1.00 92.12 230 GLN A C 1
ATOM 1826 O O . GLN A 1 230 ? -22.530 9.485 25.575 1.00 92.12 230 GLN A O 1
ATOM 1831 N N . VAL A 1 231 ? -22.484 7.311 25.003 1.00 92.94 231 VAL A N 1
ATOM 1832 C CA . VAL A 1 231 ? -23.218 6.841 26.191 1.00 92.94 231 VAL A CA 1
ATOM 1833 C C . VAL A 1 231 ? -22.409 7.094 27.462 1.00 92.94 231 VAL A C 1
ATOM 1835 O O . VAL A 1 231 ? -22.961 7.599 28.432 1.00 92.94 231 VAL A O 1
ATOM 1838 N N . ILE A 1 232 ? -21.103 6.810 27.455 1.00 94.56 232 ILE A N 1
ATOM 1839 C CA . ILE A 1 232 ? -20.223 7.075 28.605 1.00 94.56 232 ILE A CA 1
ATOM 1840 C C . ILE A 1 232 ? -20.246 8.566 28.976 1.00 94.56 232 ILE A C 1
ATOM 1842 O O . ILE A 1 232 ? -20.420 8.908 30.145 1.00 94.56 232 ILE A O 1
ATOM 1846 N N . ARG A 1 233 ? -20.130 9.457 27.983 1.00 94.31 233 ARG A N 1
ATOM 1847 C CA . ARG A 1 233 ? -20.187 10.913 28.197 1.00 94.31 233 ARG A CA 1
ATOM 1848 C C . ARG A 1 233 ? -21.542 11.364 28.751 1.00 94.31 233 ARG A C 1
ATOM 1850 O O . ARG A 1 233 ? -21.571 12.181 29.663 1.00 94.31 233 ARG A O 1
ATOM 1857 N N . TYR A 1 234 ? -22.642 10.792 28.265 1.00 93.81 234 TYR A N 1
ATOM 1858 C CA . TYR A 1 234 ? -23.981 11.079 28.785 1.00 93.81 234 TYR A CA 1
ATOM 1859 C C . TYR A 1 234 ? -24.155 10.641 30.249 1.00 93.81 234 TYR A C 1
ATOM 1861 O O . TYR A 1 234 ? -24.644 11.409 31.074 1.00 93.81 234 TYR A O 1
ATOM 1869 N N . GLU A 1 235 ? -23.716 9.432 30.606 1.00 93.31 235 GLU A N 1
ATOM 1870 C CA . GLU A 1 235 ? -23.782 8.949 31.994 1.00 93.31 235 GLU A CA 1
ATOM 1871 C C . GLU A 1 235 ? -22.895 9.782 32.934 1.00 93.31 235 GLU A C 1
ATOM 1873 O O . GLU A 1 235 ? -23.229 9.962 34.106 1.00 93.31 235 GLU A O 1
ATOM 1878 N N . ASN A 1 236 ? -21.785 10.332 32.429 1.00 93.12 236 ASN A N 1
ATOM 1879 C CA . ASN A 1 236 ? -20.967 11.286 33.173 1.00 93.12 236 ASN A CA 1
ATOM 1880 C C . ASN A 1 236 ? -21.732 12.586 33.469 1.00 93.12 236 ASN A C 1
ATOM 1882 O O . ASN A 1 236 ? -21.767 13.028 34.614 1.00 93.12 236 ASN A O 1
ATOM 1886 N N . GLU A 1 237 ? -22.389 13.169 32.462 1.00 92.06 237 GLU A N 1
ATOM 1887 C CA . GLU A 1 237 ? -23.223 14.371 32.627 1.00 92.06 237 GLU A CA 1
ATOM 1888 C C . GLU A 1 237 ? -24.397 14.139 33.593 1.00 92.06 237 GLU A C 1
ATOM 1890 O O . GLU A 1 237 ? -24.761 15.036 34.353 1.00 92.06 237 GLU A O 1
ATOM 1895 N N . ALA A 1 238 ? -24.949 12.923 33.613 1.00 92.62 238 ALA A N 1
ATOM 1896 C CA . ALA A 1 238 ? -26.001 12.508 34.540 1.00 92.62 238 ALA A CA 1
ATOM 1897 C C . ALA A 1 238 ? -25.498 12.191 35.966 1.00 92.62 238 ALA A C 1
ATOM 1899 O O . ALA A 1 238 ? -26.307 11.948 36.860 1.00 92.62 238 ALA A O 1
ATOM 1900 N N . GLY A 1 239 ? -24.182 12.189 36.207 1.00 91.12 239 GLY A N 1
ATOM 1901 C CA . GLY A 1 239 ? -23.592 11.888 37.516 1.00 91.12 239 GLY A CA 1
ATOM 1902 C C . GLY A 1 239 ? -23.549 10.396 37.871 1.00 91.12 239 GLY A C 1
ATOM 1903 O O . GLY A 1 239 ? -23.391 10.044 39.039 1.00 91.12 239 GLY A O 1
ATOM 1904 N N . HIS A 1 240 ? -23.670 9.502 36.887 1.00 94.06 240 HIS A N 1
ATOM 1905 C CA . HIS A 1 240 ? -23.702 8.047 37.077 1.00 94.06 240 HIS A CA 1
ATOM 1906 C C . HIS A 1 240 ? -22.353 7.354 36.827 1.00 94.06 240 HIS A C 1
ATOM 1908 O O . HIS A 1 240 ? -22.289 6.124 36.764 1.00 94.06 240 HIS A O 1
ATOM 1914 N N . LEU A 1 241 ? -21.258 8.113 36.709 1.00 90.75 241 LEU A N 1
ATOM 1915 C CA . LEU A 1 241 ? -19.953 7.582 36.299 1.00 90.75 241 LEU A CA 1
ATOM 1916 C C . LEU A 1 241 ? -19.449 6.443 37.197 1.00 90.75 241 LEU A C 1
ATOM 1918 O O . LEU A 1 241 ? -18.929 5.445 36.703 1.00 90.75 241 LEU A O 1
ATOM 1922 N N . LYS A 1 242 ? -19.665 6.554 38.512 1.00 91.88 242 LYS A N 1
ATOM 1923 C CA . LYS A 1 242 ? -19.287 5.519 39.482 1.00 91.88 242 LYS A CA 1
ATOM 1924 C C . LYS A 1 242 ? -20.040 4.203 39.261 1.00 91.88 242 LYS A C 1
ATOM 1926 O O . LYS A 1 242 ? -19.433 3.139 39.276 1.00 91.88 242 LYS A O 1
ATOM 1931 N N . ALA A 1 243 ? -21.350 4.270 39.023 1.00 90.88 243 ALA A N 1
ATOM 1932 C CA . ALA A 1 243 ? -22.155 3.081 38.740 1.00 90.88 243 ALA A CA 1
ATOM 1933 C C . ALA A 1 243 ? -21.776 2.460 37.385 1.00 90.88 243 ALA A C 1
ATOM 1935 O O . ALA A 1 243 ? -21.779 1.240 37.235 1.00 90.88 243 ALA A O 1
ATOM 1936 N N . LEU A 1 244 ? -21.413 3.293 36.405 1.00 92.31 244 LEU A N 1
ATOM 1937 C CA . LEU A 1 244 ? -20.940 2.829 35.105 1.00 92.31 244 LEU A CA 1
ATOM 1938 C C . LEU A 1 244 ? -19.582 2.116 35.199 1.00 92.31 244 LEU A C 1
ATOM 1940 O O . LEU A 1 244 ? -19.410 1.085 34.553 1.00 92.31 244 LEU A O 1
ATOM 1944 N N . ALA A 1 245 ? -18.655 2.622 36.019 1.00 92.00 245 ALA A N 1
ATOM 1945 C CA . ALA A 1 245 ? -17.345 2.011 36.266 1.00 92.00 245 ALA A CA 1
ATOM 1946 C C . ALA A 1 245 ? -17.470 0.541 36.708 1.00 92.00 245 ALA A C 1
ATOM 1948 O O . ALA A 1 245 ? -16.828 -0.345 36.143 1.00 92.00 245 ALA A O 1
ATOM 1949 N N . GLU A 1 246 ? -18.382 0.269 37.646 1.00 88.12 246 GLU A N 1
ATOM 1950 C CA . GLU A 1 246 ? -18.665 -1.084 38.145 1.00 88.12 246 GLU A CA 1
ATOM 1951 C C . GLU A 1 246 ? -19.243 -2.014 37.063 1.00 88.12 246 GLU A C 1
ATOM 1953 O O . GLU A 1 246 ? -19.003 -3.220 37.093 1.00 88.12 246 GLU A O 1
ATOM 1958 N N . GLN A 1 247 ? -19.985 -1.472 36.090 1.00 89.25 247 GLN A N 1
ATOM 1959 C CA . GLN A 1 247 ? -20.599 -2.253 35.010 1.00 89.25 247 GLN A CA 1
ATOM 1960 C C . GLN A 1 247 ? -19.634 -2.574 33.867 1.00 89.25 247 GLN A C 1
ATOM 1962 O O . GLN A 1 247 ? -19.713 -3.655 33.288 1.00 89.25 247 GLN A O 1
ATOM 1967 N N . ILE A 1 248 ? -18.777 -1.620 33.497 1.00 90.31 248 ILE A N 1
ATOM 1968 C CA . ILE A 1 248 ? -17.931 -1.714 32.301 1.00 90.31 248 ILE A CA 1
ATOM 1969 C C . ILE A 1 248 ? -16.565 -2.346 32.590 1.00 90.31 248 ILE A C 1
ATOM 1971 O O . ILE A 1 248 ? -15.926 -2.833 31.665 1.00 90.31 248 ILE A O 1
ATOM 1975 N N . GLY A 1 249 ? -16.127 -2.374 33.855 1.00 84.31 249 GLY A N 1
ATOM 1976 C CA . GLY A 1 249 ? -14.801 -2.882 34.232 1.00 84.31 249 GLY A CA 1
ATOM 1977 C C . GLY A 1 249 ? -13.667 -1.873 34.020 1.00 84.31 249 GLY A C 1
ATOM 1978 O O . GLY A 1 249 ? -12.505 -2.260 33.967 1.00 84.31 249 GLY A O 1
ATOM 1979 N N . LEU A 1 250 ? -13.995 -0.581 33.906 1.00 91.38 250 LEU A N 1
ATOM 1980 C CA . LEU A 1 250 ? -13.035 0.527 33.889 1.00 91.38 250 LEU A CA 1
ATOM 1981 C C . LEU A 1 250 ? -13.126 1.295 35.204 1.00 91.38 250 LEU A C 1
ATOM 1983 O O . LEU A 1 250 ? -14.212 1.476 35.751 1.00 91.38 250 LEU A O 1
ATOM 1987 N N . SER A 1 251 ? -12.001 1.800 35.696 1.00 92.00 251 SER A N 1
ATOM 1988 C CA . SER A 1 251 ? -11.990 2.702 36.843 1.00 92.00 251 SER A CA 1
ATOM 1989 C C . SER A 1 251 ? -12.677 4.030 36.513 1.00 92.00 251 SER A C 1
ATOM 1991 O O . SER A 1 251 ? -12.675 4.503 35.375 1.00 92.00 251 SER A O 1
ATOM 1993 N N . GLU A 1 252 ? -13.212 4.697 37.537 1.00 92.75 252 GLU A N 1
ATOM 1994 C CA . GLU A 1 252 ? -13.808 6.029 37.384 1.00 92.75 252 GLU A CA 1
ATOM 1995 C C . GLU A 1 252 ? -12.815 7.023 36.756 1.00 92.75 252 GLU A C 1
ATOM 1997 O O . GLU A 1 252 ? -13.182 7.810 35.888 1.00 92.75 252 GLU A O 1
ATOM 2002 N N . ARG A 1 253 ? -11.524 6.924 37.108 1.00 91.50 253 ARG A N 1
ATOM 2003 C CA . ARG A 1 253 ? -10.457 7.746 36.519 1.00 91.50 253 ARG A CA 1
ATOM 2004 C C . ARG A 1 253 ? -10.294 7.508 35.017 1.00 91.50 253 ARG A C 1
ATOM 2006 O O . ARG A 1 253 ? -10.100 8.467 34.274 1.00 91.50 253 ARG A O 1
ATOM 2013 N N . GLU A 1 254 ? -10.350 6.258 34.566 1.00 93.56 254 GLU A N 1
ATOM 2014 C CA . GLU A 1 254 ? -10.293 5.940 33.136 1.00 93.56 254 GLU A CA 1
ATOM 2015 C C . GLU A 1 254 ? -11.510 6.506 32.409 1.00 93.56 254 GLU A C 1
ATOM 2017 O O . GLU A 1 254 ? -11.346 7.150 31.378 1.00 93.56 254 GLU A O 1
ATOM 2022 N N . LEU A 1 255 ? -12.711 6.377 32.979 1.00 94.56 255 LEU A N 1
ATOM 2023 C CA . LEU A 1 255 ? -13.921 6.953 32.389 1.00 94.56 255 LEU A CA 1
ATOM 2024 C C . LEU A 1 255 ? -13.890 8.487 32.333 1.00 94.56 255 LEU A C 1
ATOM 2026 O O . LEU A 1 255 ? -14.342 9.067 31.343 1.00 94.56 255 LEU A O 1
ATOM 2030 N N . VAL A 1 256 ? -13.308 9.154 33.335 1.00 93.25 256 VAL A N 1
ATOM 2031 C CA . VAL A 1 256 ? -13.053 10.604 33.281 1.00 93.25 256 VAL A CA 1
ATOM 2032 C C . VAL A 1 256 ? -12.136 10.943 32.104 1.00 93.25 256 VAL A C 1
ATOM 2034 O O . VAL A 1 256 ? -12.432 11.876 31.359 1.00 93.25 256 VAL A O 1
ATOM 2037 N N . ASN A 1 257 ? -11.067 10.172 31.880 1.00 92.94 257 ASN A N 1
ATOM 2038 C CA . ASN A 1 257 ? -10.168 10.385 30.741 1.00 92.94 257 ASN A CA 1
ATOM 2039 C C . ASN A 1 257 ? -10.879 10.161 29.397 1.00 92.94 257 ASN A C 1
ATOM 2041 O O . ASN A 1 257 ? -10.687 10.948 28.471 1.00 92.94 257 ASN A O 1
ATOM 2045 N N . VAL A 1 258 ? -11.734 9.136 29.300 1.00 94.81 258 VAL A N 1
ATOM 2046 C CA . VAL A 1 258 ? -12.580 8.893 28.121 1.00 94.81 258 VAL A CA 1
ATOM 2047 C C . VAL A 1 258 ? -13.455 10.115 27.829 1.00 94.81 258 VAL A C 1
ATOM 2049 O O . VAL A 1 258 ? -13.500 10.586 26.694 1.00 94.81 258 VAL A O 1
ATOM 2052 N N . CYS A 1 259 ? -14.110 10.669 28.853 1.00 93.12 259 CYS A N 1
ATOM 2053 C CA . CYS A 1 259 ? -14.975 11.842 28.707 1.00 93.12 259 CYS A CA 1
ATOM 2054 C C . CYS A 1 259 ? -14.201 13.119 28.357 1.00 93.12 259 CYS A C 1
ATOM 2056 O O . CYS A 1 259 ? -14.708 13.960 27.616 1.00 93.12 259 CYS A O 1
ATOM 2058 N N . ALA A 1 260 ? -12.982 13.257 28.880 1.00 92.19 260 ALA A N 1
ATOM 2059 C CA . ALA A 1 260 ? -12.110 14.403 28.650 1.00 92.19 260 ALA A CA 1
ATOM 2060 C C . ALA A 1 260 ? -11.373 14.356 27.301 1.00 92.19 260 ALA A C 1
ATOM 2062 O O . ALA A 1 260 ? -10.728 15.340 26.937 1.00 92.19 260 ALA A O 1
ATOM 2063 N N . SER A 1 261 ? -11.449 13.242 26.559 1.00 91.19 261 SER A N 1
ATOM 2064 C CA . SER A 1 261 ? -10.754 13.099 25.280 1.00 91.19 261 SER A CA 1
ATOM 2065 C C . SER A 1 261 ? -11.215 14.172 24.279 1.00 91.19 261 SER A C 1
ATOM 2067 O O . SER A 1 261 ? -12.406 14.226 23.941 1.00 91.19 261 SER A O 1
ATOM 2069 N N . PRO A 1 262 ? -10.295 15.022 23.778 1.00 87.94 262 PRO A N 1
ATOM 2070 C CA . PRO A 1 262 ? -10.606 16.023 22.760 1.00 87.94 262 PRO A CA 1
ATOM 2071 C C . PRO A 1 262 ? -10.659 15.412 21.352 1.00 87.94 262 PRO A C 1
ATOM 2073 O O . PRO A 1 262 ? -11.007 16.102 20.394 1.00 87.94 262 PRO A O 1
ATOM 2076 N N . GLU A 1 263 ? -10.272 14.140 21.212 1.00 88.94 263 GLU A N 1
ATOM 2077 C CA . GLU A 1 263 ? -10.341 13.418 19.952 1.00 88.94 263 GLU A CA 1
ATOM 2078 C C . GLU A 1 263 ? -11.797 13.085 19.580 1.00 88.94 263 GLU A C 1
ATOM 2080 O O . GLU A 1 263 ? -12.763 13.337 20.305 1.00 88.94 263 GLU A O 1
ATOM 2085 N N . ARG A 1 264 ? -11.958 12.511 18.390 1.00 86.19 264 ARG A N 1
ATOM 2086 C CA . ARG A 1 264 ? -13.249 12.056 17.888 1.00 86.19 264 ARG A CA 1
ATOM 2087 C C . ARG A 1 264 ? -13.860 10.989 18.804 1.00 86.19 264 ARG A C 1
ATOM 2089 O O . ARG A 1 264 ? -13.154 10.122 19.311 1.00 86.19 264 ARG A O 1
ATOM 2096 N N . LEU A 1 265 ? -15.190 11.015 18.935 1.00 88.62 265 LEU A N 1
ATOM 2097 C CA . LEU A 1 265 ? -15.944 10.008 19.687 1.00 88.62 265 LEU A CA 1
ATOM 2098 C C . LEU A 1 265 ? -15.562 8.587 19.261 1.00 88.62 265 LEU A C 1
ATOM 2100 O O . LEU A 1 265 ? -15.602 8.253 18.075 1.00 88.62 265 LEU A O 1
ATOM 2104 N N . GLY A 1 266 ? -15.246 7.758 20.248 1.00 91.62 266 GLY A N 1
ATOM 2105 C CA . GLY A 1 266 ? -14.797 6.379 20.107 1.00 91.62 266 GLY A CA 1
ATOM 2106 C C . GLY A 1 266 ? -13.305 6.232 20.384 1.00 91.62 266 GLY A C 1
ATOM 2107 O O . GLY A 1 266 ? -12.886 5.158 20.804 1.00 91.62 266 GLY A O 1
ATOM 2108 N N . VAL A 1 267 ? -12.504 7.287 20.183 1.00 93.38 267 VAL A N 1
ATOM 2109 C CA . VAL A 1 267 ? -11.052 7.216 20.382 1.00 93.38 267 VAL A CA 1
ATOM 2110 C C . VAL A 1 267 ? -10.702 7.054 21.855 1.00 93.38 267 VAL A C 1
ATOM 2112 O O . VAL A 1 267 ? -9.927 6.159 22.186 1.00 93.38 267 VAL A O 1
ATOM 2115 N N . GLY A 1 268 ? -11.268 7.888 22.731 1.00 94.88 268 GLY A N 1
ATOM 2116 C CA . GLY A 1 268 ? -10.950 7.849 24.157 1.00 94.88 268 GLY A CA 1
ATOM 2117 C C . GLY A 1 268 ? -11.306 6.494 24.755 1.00 94.88 268 GLY A C 1
ATOM 2118 O O . GLY A 1 268 ? -10.479 5.859 25.405 1.00 94.88 268 GLY A O 1
ATOM 2119 N N . PHE A 1 269 ? -12.510 6.006 24.453 1.00 96.12 269 PHE A N 1
ATOM 2120 C CA . PHE A 1 269 ? -12.969 4.714 24.951 1.00 96.12 269 PHE A CA 1
ATOM 2121 C C . PHE A 1 269 ? -12.138 3.546 24.404 1.00 96.12 269 PHE A C 1
ATOM 2123 O O . PHE A 1 269 ? -11.745 2.658 25.161 1.00 96.12 269 PHE A O 1
ATOM 2130 N N . PHE A 1 270 ? -11.816 3.557 23.108 1.00 96.12 270 PHE A N 1
ATOM 2131 C CA . PHE A 1 270 ? -11.022 2.492 22.502 1.00 96.12 270 PHE A CA 1
ATOM 2132 C C . PHE A 1 270 ? -9.572 2.475 23.011 1.00 96.12 270 PHE A C 1
ATOM 2134 O O . PHE A 1 270 ? -9.031 1.408 23.288 1.00 96.12 270 PHE A O 1
ATOM 2141 N N . GLN A 1 271 ? -8.951 3.641 23.215 1.00 95.44 271 GLN A N 1
ATOM 2142 C CA . GLN A 1 271 ? -7.621 3.741 23.827 1.00 95.44 271 GLN A CA 1
ATOM 2143 C C . GLN A 1 271 ? -7.606 3.192 25.261 1.00 95.44 271 GLN A C 1
ATOM 2145 O O . GLN A 1 271 ? -6.680 2.462 25.617 1.00 95.44 271 GLN A O 1
ATOM 2150 N N . SER A 1 272 ? -8.635 3.484 26.066 1.00 95.31 272 SER A N 1
ATOM 2151 C CA . SER A 1 272 ? -8.773 2.902 27.408 1.00 95.31 272 SER A CA 1
ATOM 2152 C C . SER A 1 272 ? -8.916 1.380 27.360 1.00 95.31 272 SER A C 1
ATOM 2154 O O . SER A 1 272 ? -8.238 0.685 28.113 1.00 95.31 272 SER A O 1
ATOM 2156 N N . LEU A 1 273 ? -9.714 0.845 26.431 1.00 95.19 273 LEU A N 1
ATOM 2157 C CA . LEU A 1 273 ? -9.844 -0.601 26.216 1.00 95.19 273 LEU A CA 1
ATOM 2158 C C . LEU A 1 273 ? -8.498 -1.270 25.885 1.00 95.19 273 LEU A C 1
ATOM 2160 O O . LEU A 1 273 ? -8.204 -2.329 26.434 1.00 95.19 273 LEU A O 1
ATOM 2164 N N . ILE A 1 274 ? -7.679 -0.678 25.008 1.00 94.06 274 ILE A N 1
ATOM 2165 C CA . ILE A 1 274 ? -6.360 -1.234 24.641 1.00 94.06 274 ILE A CA 1
ATOM 2166 C C . ILE A 1 274 ? -5.471 -1.383 25.885 1.00 94.06 274 ILE A C 1
ATOM 2168 O O . ILE A 1 274 ? -4.799 -2.400 26.052 1.00 94.06 274 ILE A O 1
ATOM 2172 N N . GLN A 1 275 ? -5.504 -0.388 26.776 1.00 92.38 275 GLN A N 1
ATOM 2173 C CA . GLN A 1 275 ? -4.702 -0.345 28.005 1.00 92.38 275 GLN A CA 1
ATOM 2174 C C . GLN A 1 275 ? -5.267 -1.209 29.139 1.00 92.38 275 GLN A C 1
ATOM 2176 O O . GLN A 1 275 ? -4.551 -1.521 30.091 1.00 92.38 275 GLN A O 1
ATOM 2181 N N . THR A 1 276 ? -6.539 -1.595 29.044 1.00 91.25 276 THR A N 1
ATOM 2182 C CA . THR A 1 276 ? -7.221 -2.385 30.066 1.00 91.25 276 THR A CA 1
ATOM 2183 C C . THR A 1 276 ? -6.617 -3.794 30.150 1.00 91.25 276 THR A C 1
ATOM 2185 O O . THR A 1 276 ? -6.374 -4.419 29.112 1.00 91.25 276 THR A O 1
ATOM 2188 N N . PRO A 1 277 ? -6.399 -4.344 31.360 1.00 88.88 277 PRO A N 1
ATOM 2189 C CA . PRO A 1 277 ? -5.951 -5.720 31.525 1.00 88.88 277 PRO A CA 1
ATOM 2190 C C . PRO A 1 277 ? -6.897 -6.724 30.867 1.00 88.88 277 PRO A C 1
ATOM 2192 O O . PRO A 1 277 ? -8.116 -6.569 30.896 1.00 88.88 277 PRO A O 1
ATOM 2195 N N . GLN A 1 278 ? -6.330 -7.808 30.344 1.00 83.94 278 GLN A N 1
ATOM 2196 C CA . GLN A 1 278 ? -7.069 -8.868 29.659 1.00 83.94 278 GLN A CA 1
ATOM 2197 C C . GLN A 1 278 ? -8.279 -9.390 30.455 1.00 83.94 278 GLN A C 1
ATOM 2199 O O . GLN A 1 278 ? -9.354 -9.567 29.891 1.00 83.94 278 GLN A O 1
ATOM 2204 N N . SER A 1 279 ? -8.125 -9.561 31.772 1.00 83.44 279 SER A N 1
ATOM 2205 C CA . SER A 1 279 ? -9.174 -10.043 32.683 1.00 83.44 279 SER A CA 1
ATOM 2206 C C . SER A 1 279 ? -10.410 -9.142 32.761 1.00 83.44 279 SER A C 1
ATOM 2208 O O . SER A 1 279 ? -11.472 -9.597 33.171 1.00 83.44 279 SER A O 1
ATOM 2210 N N . GLU A 1 280 ? -10.286 -7.868 32.391 1.00 89.06 280 GLU A N 1
ATOM 2211 C CA . GLU A 1 280 ? -11.378 -6.890 32.436 1.00 89.06 280 GLU A CA 1
ATOM 2212 C C . GLU A 1 280 ? -11.993 -6.647 31.041 1.00 89.06 280 GLU A C 1
ATOM 2214 O O . GLU A 1 280 ? -13.124 -6.168 30.937 1.00 89.06 280 GLU A O 1
ATOM 2219 N N . LYS A 1 281 ? -11.320 -7.052 29.949 1.00 91.56 281 LYS A N 1
ATOM 2220 C CA . LYS A 1 281 ? -11.837 -6.900 28.572 1.00 91.56 281 LYS A CA 1
ATOM 2221 C C . LYS A 1 281 ? -13.125 -7.698 28.334 1.00 91.56 281 LYS A C 1
ATOM 2223 O O . LYS A 1 281 ? -13.989 -7.249 27.581 1.00 91.56 281 LYS A O 1
ATOM 2228 N N . GLU A 1 282 ? -13.301 -8.826 29.024 1.00 89.75 282 GLU A N 1
ATOM 2229 C CA . GLU A 1 282 ? -14.542 -9.617 28.997 1.00 89.75 282 GLU A CA 1
ATOM 2230 C C . GLU A 1 282 ? -15.743 -8.845 29.564 1.00 89.75 282 GLU A C 1
ATOM 2232 O O . GLU A 1 282 ? -16.851 -8.928 29.029 1.00 89.75 282 GLU A O 1
ATOM 2237 N N . ARG A 1 283 ? -15.536 -8.036 30.614 1.00 92.25 283 ARG A N 1
ATOM 2238 C CA . ARG A 1 283 ? -16.597 -7.184 31.173 1.00 92.25 283 ARG A CA 1
ATOM 2239 C C . ARG A 1 283 ? -16.981 -6.072 30.209 1.00 92.25 283 ARG A C 1
ATOM 2241 O O . ARG A 1 283 ? -18.172 -5.825 30.020 1.00 92.25 283 ARG A O 1
ATOM 2248 N N . ILE A 1 284 ? -15.997 -5.468 29.542 1.00 94.38 284 ILE A N 1
ATOM 2249 C CA . ILE A 1 284 ? -16.244 -4.456 28.508 1.00 94.38 284 ILE A CA 1
ATOM 2250 C C . ILE A 1 284 ? -17.069 -5.058 27.362 1.00 94.38 284 ILE A C 1
ATOM 2252 O O . ILE A 1 284 ? -18.072 -4.471 26.950 1.00 94.38 284 ILE A O 1
ATOM 2256 N N . ALA A 1 285 ? -16.693 -6.243 26.876 1.00 94.50 285 ALA A N 1
ATOM 2257 C CA . ALA A 1 285 ? -17.447 -6.970 25.858 1.00 94.50 285 ALA A CA 1
ATOM 2258 C C . ALA A 1 285 ? -18.902 -7.243 26.280 1.00 94.50 285 ALA A C 1
ATOM 2260 O O . ALA A 1 285 ? -19.837 -6.949 25.528 1.00 94.50 285 ALA A O 1
ATOM 2261 N N . LEU A 1 286 ? -19.109 -7.740 27.503 1.00 94.19 286 LEU A N 1
ATOM 2262 C CA . LEU A 1 286 ? -20.441 -8.008 28.045 1.00 94.19 286 LEU A CA 1
ATOM 2263 C C . LEU A 1 286 ? -21.281 -6.728 28.160 1.00 94.19 286 LEU A C 1
ATOM 2265 O O . LEU A 1 286 ? -22.459 -6.719 27.794 1.00 94.19 286 LEU A O 1
ATOM 2269 N N . TRP A 1 287 ? -20.683 -5.633 28.629 1.00 95.25 287 TRP A N 1
ATOM 2270 C CA . TRP A 1 287 ? -21.348 -4.335 28.708 1.00 95.25 287 TRP A CA 1
ATOM 2271 C C . TRP A 1 287 ? -21.772 -3.828 27.323 1.00 95.25 287 TRP A C 1
ATOM 2273 O O . TRP A 1 287 ? -22.931 -3.448 27.139 1.00 95.25 287 TRP A O 1
ATOM 2283 N N . LEU A 1 288 ? -20.881 -3.901 26.326 1.00 95.38 288 LEU A N 1
ATOM 2284 C CA . LEU A 1 288 ? -21.185 -3.539 24.937 1.00 95.38 288 LEU A CA 1
ATOM 2285 C C . LEU A 1 288 ? -22.369 -4.350 24.396 1.00 95.38 288 LEU A C 1
ATOM 2287 O O . LEU A 1 288 ? -23.305 -3.791 23.816 1.00 95.38 288 LEU A O 1
ATOM 2291 N N . LYS A 1 289 ? -22.373 -5.662 24.647 1.00 94.44 289 LYS A N 1
ATOM 2292 C CA . LYS A 1 289 ? -23.457 -6.566 24.251 1.00 94.44 289 LYS A CA 1
ATOM 2293 C C . LYS A 1 289 ? -24.790 -6.168 24.888 1.00 94.44 289 LYS A C 1
ATOM 2295 O O . LYS A 1 289 ? -25.793 -6.070 24.182 1.00 94.44 289 LYS A O 1
ATOM 2300 N N . ASN A 1 290 ? -24.792 -5.852 26.183 1.00 92.50 290 ASN A N 1
ATOM 2301 C CA . ASN A 1 290 ? -25.983 -5.412 26.919 1.00 92.50 290 ASN A CA 1
ATOM 2302 C C . ASN A 1 290 ? -26.531 -4.062 26.428 1.00 92.50 290 ASN A C 1
ATOM 2304 O O . ASN A 1 290 ? -27.731 -3.813 26.521 1.00 92.50 290 ASN A O 1
ATOM 2308 N N . LYS A 1 291 ? -25.676 -3.197 25.870 1.00 90.81 291 LYS A N 1
ATOM 2309 C CA . LYS A 1 291 ? -26.071 -1.921 25.249 1.00 90.81 291 LYS A CA 1
ATOM 2310 C C . LYS A 1 291 ? -26.491 -2.058 23.777 1.00 90.81 291 LYS A C 1
ATOM 2312 O O . LYS A 1 291 ? -26.740 -1.049 23.123 1.00 90.81 291 LYS A O 1
ATOM 2317 N N . GLY A 1 292 ? -26.584 -3.280 23.243 1.00 88.00 292 GLY A N 1
ATOM 2318 C CA . GLY A 1 292 ? -26.958 -3.531 21.846 1.00 88.00 292 GLY A CA 1
ATOM 2319 C C . GLY A 1 292 ? -25.843 -3.225 20.840 1.00 88.00 292 GLY A C 1
ATOM 2320 O O . GLY A 1 292 ? -26.097 -3.118 19.642 1.00 88.00 292 GLY A O 1
ATOM 2321 N N . VAL A 1 293 ? -24.602 -3.094 21.312 1.00 91.56 293 VAL A N 1
ATOM 2322 C CA . VAL A 1 293 ? -23.413 -2.757 20.522 1.00 91.56 293 VAL A CA 1
ATOM 2323 C C . VAL A 1 293 ? -22.696 -4.050 20.105 1.00 91.56 293 VAL A C 1
ATOM 2325 O O . VAL A 1 293 ? -21.591 -4.371 20.539 1.00 91.56 293 VAL A O 1
ATOM 2328 N N . THR A 1 294 ? -23.386 -4.854 19.297 1.00 91.94 294 THR A N 1
ATOM 2329 C CA . THR A 1 294 ? -23.052 -6.267 19.048 1.00 91.94 294 THR A CA 1
ATOM 2330 C C . THR A 1 294 ? -21.772 -6.492 18.242 1.00 91.94 294 THR A C 1
ATOM 2332 O O . THR A 1 294 ? -21.081 -7.480 18.482 1.00 91.94 294 THR A O 1
ATOM 2335 N N . LYS A 1 295 ? -21.417 -5.598 17.311 1.00 91.88 295 LYS A N 1
ATOM 2336 C CA . LYS A 1 295 ? -20.190 -5.716 16.504 1.00 91.88 295 LYS A CA 1
ATOM 2337 C C . LYS A 1 295 ? -18.953 -5.349 17.302 1.00 91.88 295 LYS A C 1
ATOM 2339 O O . LYS A 1 295 ? -17.976 -6.087 17.244 1.00 91.88 295 LYS A O 1
ATOM 2344 N N . ALA A 1 296 ? -18.998 -4.259 18.069 1.00 94.25 296 ALA A N 1
ATOM 2345 C CA . ALA A 1 296 ? -17.884 -3.908 18.945 1.00 94.25 296 ALA A CA 1
ATOM 2346 C C . ALA A 1 296 ? -17.702 -4.956 20.049 1.00 94.25 296 ALA A C 1
ATOM 2348 O O . ALA A 1 296 ? -16.573 -5.365 20.295 1.00 94.25 296 ALA A O 1
ATOM 2349 N N . ALA A 1 297 ? -18.794 -5.458 20.641 1.00 94.75 297 ALA A N 1
ATOM 2350 C CA . ALA A 1 297 ? -18.728 -6.566 21.595 1.00 94.75 297 ALA A CA 1
ATOM 2351 C C . ALA A 1 297 ? -18.040 -7.794 20.980 1.00 94.75 297 ALA A C 1
ATOM 2353 O O . ALA A 1 297 ? -17.034 -8.258 21.505 1.00 94.75 297 ALA A O 1
ATOM 2354 N N . SER A 1 298 ? -18.520 -8.257 19.820 1.00 94.00 298 SER A N 1
ATOM 2355 C CA . SER A 1 298 ? -17.958 -9.425 19.133 1.00 94.00 298 SER A CA 1
ATOM 2356 C C . SER A 1 298 ? -16.492 -9.231 18.732 1.00 94.00 298 SER A C 1
ATOM 2358 O O . SER A 1 298 ? -15.703 -10.167 18.825 1.00 94.00 298 SER A O 1
ATOM 2360 N N . PHE A 1 299 ? -16.100 -8.020 18.324 1.00 94.94 299 PHE A N 1
ATOM 2361 C CA . PHE A 1 299 ? -14.703 -7.683 18.059 1.00 94.94 299 PHE A CA 1
ATOM 2362 C C . PHE A 1 299 ? -13.832 -7.854 19.311 1.00 94.94 299 PHE A C 1
ATOM 2364 O O . PHE A 1 299 ? -12.809 -8.527 19.232 1.00 94.94 299 PHE A O 1
ATOM 2371 N N . VAL A 1 300 ? -14.245 -7.303 20.460 1.00 94.81 300 VAL A N 1
ATOM 2372 C CA . VAL A 1 300 ? -13.493 -7.424 21.723 1.00 94.81 300 VAL A CA 1
ATOM 2373 C C . VAL A 1 300 ? -13.412 -8.882 22.175 1.00 94.81 300 VAL A C 1
ATOM 2375 O O . VAL A 1 300 ? -12.318 -9.358 22.467 1.00 94.81 300 VAL A O 1
ATOM 2378 N N . GLU A 1 301 ? -14.537 -9.605 22.168 1.00 93.12 301 GLU A N 1
ATOM 2379 C CA . GLU A 1 301 ? -14.587 -11.030 22.533 1.00 93.12 301 GLU A CA 1
ATOM 2380 C C . GLU A 1 301 ? -13.642 -11.862 21.661 1.00 93.12 301 GLU A C 1
ATOM 2382 O O . GLU A 1 301 ? -12.911 -12.705 22.171 1.00 93.12 301 GLU A O 1
ATOM 2387 N N . ARG A 1 302 ? -13.626 -11.618 20.344 1.00 92.06 302 ARG A N 1
ATOM 2388 C CA . ARG A 1 302 ? -12.809 -12.388 19.397 1.00 92.06 302 ARG A CA 1
ATOM 2389 C C . ARG A 1 302 ? -11.335 -12.011 19.443 1.00 92.06 302 ARG A C 1
ATOM 2391 O O . ARG A 1 302 ? -10.504 -12.912 19.416 1.00 92.06 302 ARG A O 1
ATOM 2398 N N . LEU A 1 303 ? -11.004 -10.717 19.440 1.00 93.25 303 LEU A N 1
ATOM 2399 C CA . LEU A 1 303 ? -9.618 -10.246 19.299 1.00 93.25 303 LEU A CA 1
ATOM 2400 C C . LEU A 1 303 ? -8.758 -10.692 20.470 1.00 93.25 303 LEU A C 1
ATOM 2402 O O . LEU A 1 303 ? -7.608 -11.079 20.290 1.00 93.25 303 LEU A O 1
ATOM 2406 N N . TYR A 1 304 ? -9.342 -10.647 21.660 1.00 91.94 304 TYR A N 1
ATOM 2407 C CA . TYR A 1 304 ? -8.649 -10.952 22.894 1.00 91.94 304 TYR A CA 1
ATOM 2408 C C . TYR A 1 304 ? -8.990 -12.352 23.419 1.00 91.94 304 TYR A C 1
ATOM 2410 O O . TYR A 1 304 ? -8.699 -12.650 24.569 1.00 91.94 304 TYR A O 1
ATOM 2418 N N . ALA A 1 305 ? -9.607 -13.223 22.617 1.00 89.12 305 ALA A N 1
ATOM 2419 C CA . ALA A 1 305 ? -9.938 -14.576 23.050 1.00 89.12 305 ALA A CA 1
ATOM 2420 C C . ALA A 1 305 ? -8.678 -15.373 23.432 1.00 89.12 305 ALA A C 1
ATOM 2422 O O . ALA A 1 305 ? -7.688 -15.406 22.693 1.00 89.12 305 ALA A O 1
ATOM 2423 N N . THR A 1 306 ? -8.752 -16.071 24.561 1.00 85.19 306 THR A N 1
ATOM 2424 C CA . THR A 1 306 ? -7.785 -17.096 24.963 1.00 85.19 306 THR A CA 1
ATOM 2425 C C . THR A 1 306 ? -8.402 -18.477 24.795 1.00 85.19 306 THR A C 1
ATOM 2427 O O . THR A 1 306 ? -9.503 -18.725 25.281 1.00 85.19 306 THR A O 1
ATOM 2430 N N . GLU A 1 307 ? -7.686 -19.366 24.116 1.00 83.31 307 GLU A N 1
ATOM 2431 C CA . GLU A 1 307 ? -8.033 -20.776 23.927 1.00 83.31 307 GLU A CA 1
ATOM 2432 C C . GLU A 1 307 ? -7.142 -21.652 24.834 1.00 83.31 307 GLU A C 1
ATOM 2434 O O . GLU A 1 307 ? -6.201 -21.156 25.461 1.00 83.31 307 GLU A O 1
ATOM 2439 N N . ASP A 1 308 ? -7.407 -22.962 24.912 1.00 79.44 308 ASP A N 1
ATOM 2440 C CA . ASP A 1 308 ? -6.672 -23.891 25.796 1.00 79.44 308 ASP A CA 1
ATOM 2441 C C . ASP A 1 308 ? -5.148 -23.901 25.542 1.00 79.44 308 ASP A C 1
ATOM 2443 O O . ASP A 1 308 ? -4.358 -24.232 26.426 1.00 79.44 308 ASP A O 1
ATOM 2447 N N . SER A 1 309 ? -4.723 -23.513 24.335 1.00 78.00 309 SER A N 1
ATOM 2448 C CA . SER A 1 309 ? -3.324 -23.411 23.908 1.00 78.00 309 SER A CA 1
ATOM 2449 C C . SER A 1 309 ? -2.704 -22.011 24.050 1.00 78.00 309 SER A C 1
ATOM 2451 O O . SER A 1 309 ? -1.553 -21.825 23.656 1.00 78.00 309 SER A O 1
ATOM 2453 N N . GLY A 1 310 ? -3.429 -21.031 24.600 1.00 83.31 310 GLY A N 1
ATOM 2454 C CA . GLY A 1 310 ? -2.985 -19.641 24.746 1.00 83.31 310 GLY A CA 1
ATOM 2455 C C . GLY A 1 310 ? -3.824 -18.635 23.942 1.00 83.31 310 GLY A C 1
ATOM 2456 O O . GLY A 1 310 ? -4.933 -18.955 23.511 1.00 83.31 310 GLY A O 1
ATOM 2457 N N . PRO A 1 311 ? -3.339 -17.391 23.760 1.00 84.44 311 PRO A N 1
ATOM 2458 C CA . PRO A 1 311 ? -4.030 -16.374 22.967 1.00 84.44 311 PRO A CA 1
ATOM 2459 C C . PRO A 1 311 ? -4.302 -16.849 21.537 1.00 84.44 311 PRO A C 1
ATOM 2461 O O . PRO A 1 311 ? -3.423 -17.423 20.894 1.00 84.44 311 PRO A O 1
ATOM 2464 N N . LYS A 1 312 ? -5.506 -16.573 21.027 1.00 87.75 312 LYS A N 1
ATOM 2465 C CA . LYS A 1 312 ? -5.911 -16.961 19.669 1.00 87.75 312 LYS A CA 1
ATOM 2466 C C . LYS A 1 312 ? -5.097 -16.266 18.572 1.00 87.75 312 LYS A C 1
ATOM 2468 O O . LYS A 1 312 ? -4.817 -16.862 17.534 1.00 87.75 312 LYS A O 1
ATOM 2473 N N . TYR A 1 313 ? -4.761 -14.998 18.787 1.00 87.94 313 TYR A N 1
ATOM 2474 C CA . TYR A 1 313 ? -4.014 -14.162 17.849 1.00 87.94 313 TYR A CA 1
ATOM 2475 C C . TYR A 1 313 ? -2.672 -13.756 18.448 1.00 87.94 313 TYR A C 1
ATOM 2477 O O . TYR A 1 313 ? -2.537 -13.649 19.668 1.00 87.94 313 TYR A O 1
ATOM 2485 N N . SER A 1 314 ? -1.682 -13.503 17.591 1.00 87.88 314 SER A N 1
ATOM 2486 C CA . SER A 1 314 ? -0.390 -12.997 18.051 1.00 87.88 314 SER A CA 1
ATOM 2487 C C . SER A 1 314 ? -0.491 -11.530 18.487 1.00 87.88 314 SER A C 1
ATOM 2489 O O . SER A 1 314 ? -1.344 -10.780 18.006 1.00 87.88 314 SER A O 1
ATOM 2491 N N . ASP A 1 315 ? 0.435 -11.077 19.337 1.00 87.75 315 ASP A N 1
ATOM 2492 C CA . ASP A 1 315 ? 0.518 -9.669 19.757 1.00 87.75 315 ASP A CA 1
ATOM 2493 C C . ASP A 1 315 ? 0.614 -8.698 18.570 1.00 87.75 315 ASP A C 1
ATOM 2495 O O . ASP A 1 315 ? 0.154 -7.557 18.648 1.00 87.75 315 ASP A O 1
ATOM 2499 N N . GLN A 1 316 ? 1.231 -9.128 17.466 1.00 85.31 316 GLN A N 1
ATOM 2500 C CA . GLN A 1 316 ? 1.358 -8.319 16.258 1.00 85.31 316 GLN A CA 1
ATOM 2501 C C . GLN A 1 316 ? 0.005 -8.136 15.554 1.00 85.31 316 GLN A C 1
ATOM 2503 O O . GLN A 1 316 ? -0.300 -7.032 15.102 1.00 85.31 316 GLN A O 1
ATOM 2508 N N . ASP A 1 317 ? -0.821 -9.179 15.519 1.00 87.25 317 ASP A N 1
ATOM 2509 C CA . ASP A 1 317 ? -2.139 -9.169 14.867 1.00 87.25 317 ASP A CA 1
ATOM 2510 C C . ASP A 1 317 ? -3.151 -8.357 15.668 1.00 87.25 317 ASP A C 1
ATOM 2512 O O . ASP A 1 317 ? -3.973 -7.623 15.106 1.00 87.25 317 ASP A O 1
ATOM 2516 N N . ILE A 1 318 ? -3.046 -8.462 16.995 1.00 89.75 318 ILE A N 1
ATOM 2517 C CA . ILE A 1 318 ? -3.809 -7.653 17.939 1.00 89.75 318 ILE A CA 1
ATOM 2518 C C . ILE A 1 318 ? -3.486 -6.175 17.710 1.00 89.75 318 ILE A C 1
ATOM 2520 O O . ILE A 1 318 ? -4.389 -5.398 17.395 1.00 89.75 318 ILE A O 1
ATOM 2524 N N . LYS A 1 319 ? -2.199 -5.803 17.739 1.00 88.69 319 LYS A N 1
ATOM 2525 C CA . LYS A 1 319 ? -1.756 -4.419 17.502 1.00 88.69 319 LYS A CA 1
ATOM 2526 C C . LYS A 1 319 ? -2.169 -3.888 16.132 1.00 88.69 319 LYS A C 1
ATOM 2528 O O . LYS A 1 319 ? -2.561 -2.728 16.034 1.00 88.69 319 LYS A O 1
ATOM 2533 N N . LEU A 1 320 ? -2.097 -4.707 15.078 1.00 87.25 320 LEU A N 1
ATOM 2534 C CA . LEU A 1 320 ? -2.561 -4.317 13.743 1.00 87.25 320 LEU A CA 1
ATOM 2535 C C . LEU A 1 320 ? -4.041 -3.926 13.772 1.00 87.25 320 LEU A C 1
ATOM 2537 O O . LEU A 1 320 ? -4.420 -2.854 13.308 1.00 87.25 320 LEU A O 1
ATOM 2541 N N . SER A 1 321 ? -4.873 -4.795 14.338 1.00 90.94 321 SER A N 1
ATOM 2542 C CA . SER A 1 321 ? -6.326 -4.621 14.350 1.00 90.94 321 SER A CA 1
ATOM 2543 C C . SER A 1 321 ? -6.742 -3.436 15.222 1.00 90.94 321 SER A C 1
ATOM 2545 O O . SER A 1 321 ? -7.600 -2.649 14.822 1.00 90.94 321 SER A O 1
ATOM 2547 N N . GLU A 1 322 ? -6.079 -3.242 16.365 1.00 92.44 322 GLU A N 1
ATOM 2548 C CA . GLU A 1 322 ? -6.222 -2.048 17.203 1.00 92.44 322 GLU A CA 1
ATOM 2549 C C . GLU A 1 322 ? -5.880 -0.767 16.425 1.00 92.44 322 GLU A C 1
ATOM 2551 O O . GLU A 1 322 ? -6.671 0.176 16.404 1.00 92.44 322 GLU A O 1
ATOM 2556 N N . GLN A 1 323 ? -4.736 -0.728 15.735 1.00 88.62 323 GLN A N 1
ATOM 2557 C CA . GLN A 1 323 ? -4.325 0.439 14.950 1.00 88.62 323 GLN A CA 1
ATOM 2558 C C . GLN A 1 323 ? -5.300 0.748 13.812 1.00 88.62 323 GLN A C 1
ATOM 2560 O O . GLN A 1 323 ? -5.654 1.909 13.608 1.00 88.62 323 GLN A O 1
ATOM 2565 N N . VAL A 1 324 ? -5.762 -0.273 13.085 1.00 88.00 324 VAL A N 1
ATOM 2566 C CA . VAL A 1 324 ? -6.709 -0.094 11.976 1.00 88.00 324 VAL A CA 1
ATOM 2567 C C . VAL A 1 324 ? -8.060 0.421 12.480 1.00 88.00 324 VAL A C 1
ATOM 2569 O O . VAL A 1 324 ? -8.621 1.341 11.884 1.00 88.00 324 VAL A O 1
ATOM 2572 N N . ILE A 1 325 ? -8.571 -0.104 13.599 1.00 91.06 325 ILE A N 1
ATOM 2573 C CA . ILE A 1 325 ? -9.813 0.389 14.213 1.00 91.06 325 ILE A CA 1
ATOM 2574 C C . ILE A 1 325 ? -9.647 1.829 14.682 1.00 91.06 325 ILE A C 1
ATOM 2576 O O . ILE A 1 325 ? -10.494 2.667 14.378 1.00 91.06 325 ILE A O 1
ATOM 2580 N N . LEU A 1 326 ? -8.554 2.143 15.377 1.00 90.12 326 LEU A N 1
ATOM 2581 C CA . LEU A 1 326 ? -8.294 3.494 15.863 1.00 90.12 326 LEU A CA 1
ATOM 2582 C C . LEU A 1 326 ? -8.207 4.499 14.702 1.00 90.12 326 LEU A C 1
ATOM 2584 O O . LEU A 1 326 ? -8.836 5.558 14.760 1.00 90.12 326 LEU A O 1
ATOM 2588 N N . ALA A 1 327 ? -7.511 4.139 13.619 1.00 85.31 327 ALA A N 1
ATOM 2589 C CA . ALA A 1 327 ? -7.441 4.940 12.400 1.00 85.31 327 ALA A CA 1
ATOM 2590 C C . ALA A 1 327 ? -8.829 5.131 11.760 1.00 85.31 327 ALA A C 1
ATOM 2592 O O . ALA A 1 327 ? -9.179 6.249 11.372 1.00 85.31 327 ALA A O 1
ATOM 2593 N N . ALA A 1 328 ? -9.649 4.075 11.701 1.00 84.94 328 ALA A N 1
ATOM 2594 C CA . ALA A 1 328 ? -11.014 4.133 11.175 1.00 84.94 328 ALA A CA 1
ATOM 2595 C C . ALA A 1 328 ? -11.950 4.999 12.038 1.00 84.94 328 ALA A C 1
ATOM 2597 O O . ALA A 1 328 ? -12.800 5.712 11.498 1.00 84.94 328 ALA A O 1
ATOM 2598 N N . ILE A 1 329 ? -11.788 4.982 13.367 1.00 87.44 329 ILE A N 1
ATOM 2599 C CA . ILE A 1 329 ? -12.524 5.866 14.278 1.00 87.44 329 ILE A CA 1
ATOM 2600 C C . ILE A 1 329 ? -12.123 7.320 14.016 1.00 87.44 329 ILE A C 1
ATOM 2602 O O . ILE A 1 329 ? -13.010 8.154 13.834 1.00 87.44 329 ILE A O 1
ATOM 2606 N N . ARG A 1 330 ? -10.815 7.620 13.968 1.00 84.38 330 ARG A N 1
ATOM 2607 C CA . ARG A 1 330 ? -10.259 8.974 13.767 1.00 84.38 330 ARG A CA 1
ATOM 2608 C C . ARG A 1 330 ? -10.643 9.580 12.422 1.00 84.38 330 ARG A C 1
ATOM 2610 O O . ARG A 1 330 ? -11.049 10.740 12.361 1.00 84.38 330 ARG A O 1
ATOM 2617 N N . ASN A 1 331 ? -10.549 8.791 11.357 1.00 74.38 331 ASN A N 1
ATOM 2618 C CA . ASN A 1 331 ? -10.743 9.243 9.988 1.00 74.38 331 ASN A CA 1
ATOM 2619 C C . ASN A 1 331 ? -11.979 8.567 9.387 1.00 74.38 331 ASN A C 1
ATOM 2621 O O . ASN A 1 331 ? -11.859 7.573 8.677 1.00 74.38 331 ASN A O 1
ATOM 2625 N N . PRO A 1 332 ? -13.191 9.119 9.565 1.00 58.31 332 PRO A N 1
ATOM 2626 C CA . PRO A 1 332 ? -14.384 8.539 8.954 1.00 58.31 332 PRO A CA 1
ATOM 2627 C C . PRO A 1 332 ? -14.357 8.597 7.425 1.00 58.31 332 PRO A C 1
ATOM 2629 O O . PRO A 1 332 ? -15.181 7.958 6.791 1.00 58.31 332 PRO A O 1
ATOM 2632 N N . MET A 1 333 ? -13.461 9.361 6.797 1.00 51.06 333 MET A N 1
ATOM 2633 C CA . MET A 1 333 ? -13.302 9.319 5.342 1.00 51.06 333 MET A CA 1
ATOM 2634 C C . MET A 1 333 ? -12.717 7.975 4.887 1.00 51.06 333 MET A C 1
ATOM 2636 O O . MET A 1 333 ? -13.092 7.519 3.814 1.00 51.06 333 MET A O 1
ATOM 2640 N N . LEU A 1 334 ? -11.968 7.270 5.754 1.00 48.88 334 LEU A N 1
ATOM 2641 C CA . LEU A 1 334 ? -11.615 5.860 5.557 1.00 48.88 334 LEU A CA 1
ATOM 2642 C C . LEU A 1 334 ? -12.853 4.950 5.549 1.00 48.88 334 LEU A C 1
ATOM 2644 O O . LEU A 1 334 ? -12.708 3.820 5.121 1.00 48.88 334 LEU A O 1
ATOM 2648 N N . THR A 1 335 ? -14.048 5.397 5.996 1.00 41.25 335 THR A N 1
ATOM 2649 C CA . THR A 1 335 ? -15.341 4.646 5.942 1.00 41.25 335 THR A CA 1
ATOM 2650 C C . THR A 1 335 ? -16.004 4.621 4.570 1.00 41.25 335 THR A C 1
ATOM 2652 O O . THR A 1 335 ? -17.030 3.973 4.339 1.00 41.25 335 THR A O 1
ATOM 2655 N N . ILE A 1 336 ? -15.397 5.343 3.646 1.00 38.25 336 ILE A N 1
ATOM 2656 C CA . ILE A 1 336 ? -15.583 5.241 2.216 1.00 38.25 336 ILE A CA 1
ATOM 2657 C C . ILE A 1 336 ? -14.444 4.318 1.808 1.00 38.25 336 ILE A C 1
ATOM 2659 O O . ILE A 1 336 ? -13.314 4.625 2.167 1.00 38.25 336 ILE A O 1
ATOM 2663 N N . GLY A 1 337 ? -14.695 3.204 1.113 1.00 38.28 337 GLY A N 1
ATOM 2664 C CA . GLY A 1 337 ? -13.586 2.476 0.485 1.00 38.28 337 GLY A CA 1
ATOM 2665 C C . GLY A 1 337 ? -12.720 3.507 -0.232 1.00 38.28 337 GLY A C 1
ATOM 2666 O O . GLY A 1 337 ? -13.246 4.254 -1.065 1.00 38.28 337 GLY A O 1
ATOM 2667 N N . GLU A 1 338 ? -11.474 3.666 0.209 1.00 35.34 338 GLU A N 1
ATOM 2668 C CA . GLU A 1 338 ? -10.616 4.731 -0.281 1.00 35.34 338 GLU A CA 1
ATOM 2669 C C . GLU A 1 338 ? -10.259 4.372 -1.714 1.00 35.34 338 GLU A C 1
ATOM 2671 O O . GLU A 1 338 ? -9.296 3.661 -1.989 1.00 35.34 338 GLU A O 1
ATOM 2676 N N . TRP A 1 339 ? -11.039 4.913 -2.643 1.00 38.75 339 TRP A N 1
ATOM 2677 C CA . TRP A 1 339 ? -10.486 5.378 -3.895 1.00 38.75 339 TRP A CA 1
ATOM 2678 C C . TRP A 1 339 ? -9.573 6.538 -3.507 1.00 38.75 339 TRP A C 1
ATOM 2680 O O . TRP A 1 339 ? -10.009 7.690 -3.485 1.00 38.75 339 TRP A O 1
ATOM 2690 N N . LEU A 1 340 ? -8.315 6.252 -3.172 1.00 36.59 340 LEU A N 1
ATOM 2691 C CA . LEU A 1 340 ? -7.265 7.260 -3.242 1.00 36.59 340 LEU A CA 1
ATOM 2692 C C . LEU A 1 340 ? -7.039 7.533 -4.734 1.00 36.59 340 LEU A C 1
ATOM 2694 O O . LEU A 1 340 ? -6.065 7.120 -5.355 1.00 36.59 340 LEU A O 1
ATOM 2698 N N . ARG A 1 341 ? -8.011 8.217 -5.344 1.00 35.38 341 ARG A N 1
ATOM 2699 C CA . ARG A 1 341 ? -7.778 8.996 -6.547 1.00 35.38 341 ARG A CA 1
ATOM 2700 C C . ARG A 1 341 ? -6.998 10.218 -6.087 1.00 35.38 341 ARG A C 1
ATOM 2702 O O . ARG A 1 341 ? -7.578 11.266 -5.812 1.00 35.38 341 ARG A O 1
ATOM 2709 N N . GLU A 1 342 ? -5.677 10.106 -6.051 1.00 36.06 342 GLU A N 1
ATOM 2710 C CA . GLU A 1 342 ? -4.844 11.269 -6.357 1.00 36.06 342 GLU A CA 1
ATOM 2711 C C . GLU A 1 342 ? -5.064 11.588 -7.845 1.00 36.06 342 GLU A C 1
ATOM 2713 O O . GLU A 1 342 ? -4.308 11.194 -8.723 1.00 36.06 342 GLU A O 1
ATOM 2718 N N . GLY A 1 343 ? -6.222 12.184 -8.146 1.00 36.72 343 GLY A N 1
ATOM 2719 C CA . GLY A 1 343 ? -6.672 12.435 -9.510 1.00 36.72 343 GLY A CA 1
ATOM 2720 C C . GLY A 1 343 ? -8.191 12.564 -9.646 1.00 36.72 343 GLY A C 1
ATOM 2721 O O . GLY A 1 343 ? -8.883 11.580 -9.902 1.00 36.72 343 GLY A O 1
ATOM 2722 N N . SER A 1 344 ? -8.673 13.810 -9.611 1.00 34.22 344 SER A N 1
ATOM 2723 C CA . SER A 1 344 ? -9.965 14.330 -10.113 1.00 34.22 344 SER A CA 1
ATOM 2724 C C . SER A 1 344 ? -11.227 14.292 -9.224 1.00 34.22 344 SER A C 1
ATOM 2726 O O . SER A 1 344 ? -11.619 13.287 -8.630 1.00 34.22 344 SER A O 1
ATOM 2728 N N . GLU A 1 345 ? -11.872 15.462 -9.223 1.00 41.28 345 GLU A N 1
ATOM 2729 C CA . GLU A 1 345 ? -13.038 15.958 -8.486 1.00 41.28 345 GLU A CA 1
ATOM 2730 C C . GLU A 1 345 ? -14.375 15.290 -8.868 1.00 41.28 345 GLU A C 1
ATOM 2732 O O . GLU A 1 345 ? -15.154 15.836 -9.649 1.00 41.28 345 GLU A O 1
ATOM 2737 N N . VAL A 1 346 ? -14.730 14.146 -8.275 1.00 36.75 346 VAL A N 1
ATOM 2738 C CA . VAL A 1 346 ? -16.134 13.689 -8.318 1.00 36.75 346 VAL A CA 1
ATOM 2739 C C . VAL A 1 346 ? -16.615 13.289 -6.927 1.00 36.75 346 VAL A C 1
ATOM 2741 O O . VAL A 1 346 ? -16.265 12.235 -6.398 1.00 36.75 346 VAL A O 1
ATOM 2744 N N . ALA A 1 347 ? -17.452 14.143 -6.335 1.00 41.91 347 ALA A N 1
ATOM 2745 C CA . ALA A 1 347 ? -18.084 13.928 -5.038 1.00 41.91 347 ALA A CA 1
ATOM 2746 C C . ALA A 1 347 ? -19.263 12.943 -5.155 1.00 41.91 347 ALA A C 1
ATOM 2748 O O . ALA A 1 347 ? -20.408 13.335 -5.381 1.00 41.91 347 ALA A O 1
ATOM 2749 N N . VAL A 1 348 ? -18.995 11.647 -4.992 1.00 45.19 348 VAL A N 1
ATOM 2750 C CA . VAL A 1 348 ? -20.045 10.635 -4.794 1.00 45.19 348 VAL A CA 1
ATOM 2751 C C . VAL A 1 348 ? -20.429 10.610 -3.304 1.00 45.19 348 VAL A C 1
ATOM 2753 O O . VAL A 1 348 ? -19.542 10.446 -2.465 1.00 45.19 348 VAL A O 1
ATOM 2756 N N . PRO A 1 349 ? -21.721 10.731 -2.931 1.00 41.47 349 PRO A N 1
ATOM 2757 C CA . PRO A 1 349 ? -22.135 10.719 -1.530 1.00 41.47 349 PRO A CA 1
ATOM 2758 C C . PRO A 1 349 ? -21.798 9.384 -0.863 1.00 41.47 349 PRO A C 1
ATOM 2760 O O . PRO A 1 349 ? -22.083 8.295 -1.388 1.00 41.47 349 PRO A O 1
ATOM 2763 N N . THR A 1 350 ? -21.193 9.487 0.315 1.00 45.31 350 THR A N 1
ATOM 2764 C CA . THR A 1 350 ? -20.539 8.387 1.024 1.00 45.31 350 THR A CA 1
ATOM 2765 C C . THR A 1 350 ? -21.552 7.375 1.561 1.00 45.31 350 THR A C 1
ATOM 2767 O O . THR A 1 350 ? -22.700 7.716 1.853 1.00 45.31 350 THR A O 1
ATOM 2770 N N . ARG A 1 351 ? -21.158 6.104 1.739 1.00 39.84 351 ARG A N 1
ATOM 2771 C CA . ARG A 1 351 ? -22.018 5.105 2.410 1.00 39.84 351 ARG A CA 1
ATOM 2772 C C . ARG A 1 351 ? -22.374 5.555 3.834 1.00 39.84 351 ARG A C 1
ATOM 2774 O O . ARG A 1 351 ? -23.499 5.338 4.268 1.00 39.84 351 ARG A O 1
ATOM 2781 N N . PHE A 1 352 ? -21.461 6.256 4.507 1.00 36.88 352 PHE A N 1
ATOM 2782 C CA . PHE A 1 352 ? -21.674 6.896 5.806 1.00 36.88 352 PHE A CA 1
ATOM 2783 C C . PHE A 1 352 ? -22.753 7.990 5.766 1.00 36.88 352 PHE A C 1
ATOM 2785 O O . PHE A 1 352 ? -23.662 7.967 6.587 1.00 36.88 352 PHE A O 1
ATOM 2792 N N . GLN A 1 353 ? -22.737 8.885 4.773 1.00 42.00 353 GLN A N 1
ATOM 2793 C CA . GLN A 1 353 ? -23.791 9.888 4.557 1.00 42.00 353 GLN A CA 1
ATOM 2794 C C . GLN A 1 353 ? -25.137 9.233 4.216 1.00 42.00 353 GLN A C 1
ATOM 2796 O O . GLN A 1 353 ? -26.186 9.697 4.661 1.00 42.00 353 GLN A O 1
ATOM 2801 N N . ARG A 1 354 ? -25.133 8.112 3.482 1.00 48.16 354 ARG A N 1
ATOM 2802 C CA . ARG A 1 354 ? -26.344 7.314 3.212 1.00 48.16 354 ARG A CA 1
ATOM 2803 C C . ARG A 1 354 ? -26.877 6.606 4.461 1.00 48.16 354 ARG A C 1
ATOM 2805 O O . ARG A 1 354 ? -28.085 6.469 4.615 1.00 48.16 354 ARG A O 1
ATOM 2812 N N . LEU A 1 355 ? -25.999 6.157 5.356 1.00 43.44 355 LEU A N 1
ATOM 2813 C CA . LEU A 1 355 ? -26.387 5.549 6.630 1.00 43.44 355 LEU A CA 1
ATOM 2814 C C . LEU A 1 355 ? -26.878 6.609 7.626 1.00 43.44 355 LEU A C 1
ATOM 2816 O O . LEU A 1 355 ? -27.922 6.411 8.234 1.00 43.44 355 LEU A O 1
ATOM 2820 N N . GLN A 1 356 ? -26.208 7.759 7.731 1.00 41.25 356 GLN A N 1
ATOM 2821 C CA . GLN A 1 356 ? -26.668 8.887 8.550 1.00 41.25 356 GLN A CA 1
ATOM 2822 C C . GLN A 1 356 ? -28.018 9.443 8.073 1.00 41.25 356 GLN A C 1
ATOM 2824 O O . GLN A 1 356 ? -28.887 9.695 8.899 1.00 41.25 356 GLN A O 1
ATOM 2829 N N . SER A 1 357 ? -28.237 9.576 6.760 1.00 43.34 357 SER A N 1
ATOM 2830 C CA . SER A 1 357 ? -29.524 10.045 6.212 1.00 43.34 357 SER A CA 1
ATOM 2831 C C . SER A 1 357 ? -30.667 9.043 6.377 1.00 43.34 357 SER A C 1
ATOM 2833 O O . SER A 1 357 ? -31.812 9.457 6.503 1.00 43.34 357 SER A O 1
ATOM 2835 N N . ARG A 1 358 ? -30.381 7.736 6.437 1.00 44.34 358 ARG A N 1
ATOM 2836 C CA . ARG A 1 358 ? -31.389 6.715 6.776 1.00 44.34 358 ARG A CA 1
ATOM 2837 C C . ARG A 1 358 ? -31.785 6.732 8.250 1.00 44.34 358 ARG A C 1
ATOM 2839 O O . ARG A 1 358 ? -32.913 6.381 8.559 1.00 44.34 358 ARG A O 1
ATOM 2846 N N . ILE A 1 359 ? -30.872 7.140 9.129 1.00 40.00 359 ILE A N 1
ATOM 2847 C CA . ILE A 1 359 ? -31.109 7.230 10.576 1.00 40.00 359 ILE A CA 1
ATOM 2848 C C . ILE A 1 359 ? -31.784 8.559 10.943 1.00 40.00 359 ILE A C 1
ATOM 2850 O O . ILE A 1 359 ? -32.543 8.609 11.894 1.00 40.00 359 ILE A O 1
ATOM 2854 N N . ALA A 1 360 ? -31.592 9.626 10.165 1.00 36.91 360 ALA A N 1
ATOM 2855 C CA . ALA A 1 360 ? -32.291 10.899 10.374 1.00 36.91 360 ALA A CA 1
ATOM 2856 C C . ALA A 1 360 ? -33.804 10.856 10.044 1.00 36.91 360 ALA A C 1
ATOM 2858 O O . ALA A 1 360 ? -34.492 11.859 10.219 1.00 36.91 360 ALA A O 1
ATOM 2859 N N . VAL A 1 361 ? -34.316 9.722 9.547 1.00 37.72 361 VAL A N 1
ATOM 2860 C CA . VAL A 1 361 ? -35.732 9.497 9.183 1.00 37.72 361 VAL A CA 1
ATOM 2861 C C . VAL A 1 361 ? -36.377 8.403 10.064 1.00 37.72 361 VAL A C 1
ATOM 2863 O O . VAL A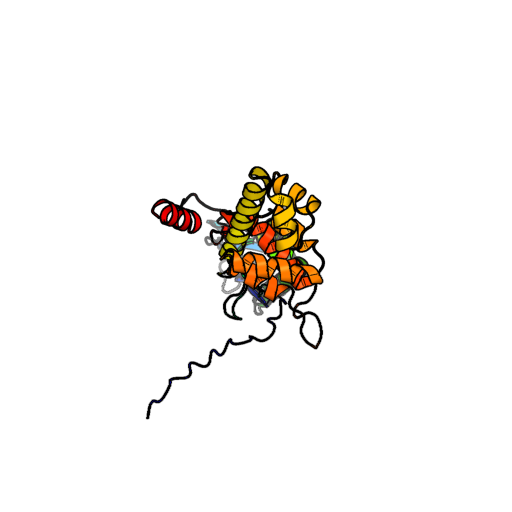 1 361 ? -37.500 7.978 9.809 1.00 37.72 361 VAL A O 1
ATOM 2866 N N . SER A 1 362 ? -35.697 7.960 11.127 1.00 33.03 362 SER A N 1
ATOM 2867 C CA . SER A 1 362 ? -36.207 7.030 12.151 1.00 33.03 362 SER A CA 1
ATOM 2868 C C . SER A 1 362 ? -36.022 7.623 13.535 1.00 33.03 362 SER A C 1
ATOM 2870 O O . SER A 1 362 ? -36.941 7.472 14.364 1.00 33.03 362 SER A O 1
#

Sequence (362 aa):
MSDKITVKAQEMLGEPVSSNPVIGIKVELQVILKSSVLGGKKESERINVPPGSVFVLSYDFASQDAGGFPEVYLAGEEVSKEELRDKAECRAVELKEFPGKGEFEVETALAAISRTSEDPAAITASYRIRLHDPLLFLRFAGGEWQANQTLTEPNRKVSEDLKQHLEGILRQSGLQLWSGDERNVFEKIRRQLDEYLMRIGLRIDPEVYILRQYPQDLYEIALQFGRSEQVIRYENEAGHLKALAEQIGLSERELVNVCASPERLGVGFFQSLIQTPQSEKERIALWLKNKGVTKAASFVERLYATEDSGPKYSDQDIKLSEQVILAAIRNPMLTIGEWLREGSEVAVPTRFQRLQSRIAVS